Protein AF-A0A923I9K2-F1 (afdb_monomer)

Sequence (289 aa):
MSRRAITAGACVALTLALSVVVPVRATAAPASPATSAVEAKKAERAAALAELDRSRASVQVMIAEYIVLGRDIGRTRAEIAQVESDVAQLDLELEQAKYDLRRRAVQLYRGERMSMLRIVLEARSIRDLMDRASYLQAVALRDARLMTDVRKTRSEREYLYATLNGRAEHLAELQLDADARREAIERDMEAQEARAAALGRDLVELMRSPAPTSGGEPSGAFDPENVITDANFRAADSMTTAGIQEFLEQQPGILDTHRAPDHTGKVRSAAEMIAEAATAFGVSPKVIL

Foldseek 3Di:
DDDDDDDDDDDYDDDDDDDDDDDPPPPPPPPPVLVVVVVVVVVVLVVLVVVLVVLVVVLVVLVVVLVVLVVVLVVLVVVLVVLVVVLVVLVVQLVVLVVVLVVVVVCPVVVDPCNLVCCLVVQPDPVSNVVSVVVVVVVVVVNVVSVVSNVVSVVVSVVSVVVSVVSVVVSVVSVVVSVVSVVVSVVSVVVSVVSVVVSVVVVVVVVVDDRPPPDDPPPDPDDVVPDPDVCQFQPLVPADLVRLLVVVVVDPDPQNVDWDQDPVGDIDGSSVNLSVVSVVVSGHSVVVD

Solvent-accessible surface area (backbone atoms only — not comparable to full-atom values): 16784 Å² total; per-residue (Å²): 140,84,84,89,82,87,91,85,84,86,85,91,84,91,82,90,85,90,78,92,75,82,82,80,76,74,72,74,69,76,75,54,70,66,62,57,52,54,54,51,52,51,51,52,50,53,53,53,51,54,50,50,52,52,51,52,53,49,48,52,51,51,52,51,52,50,53,52,50,53,51,50,52,52,49,52,51,53,54,45,56,50,49,53,51,52,43,56,51,41,51,53,52,36,52,50,39,47,49,54,48,49,52,50,52,50,48,51,66,74,51,42,71,64,55,62,55,43,58,52,71,66,42,88,42,75,67,53,33,48,57,49,50,51,49,52,50,54,51,53,52,50,54,53,45,47,56,48,49,40,52,48,44,49,52,52,42,54,51,49,52,53,52,46,50,54,50,51,52,51,49,52,52,52,48,52,54,49,51,55,49,50,54,50,49,52,52,51,50,53,52,48,52,54,51,52,52,50,53,52,49,54,51,52,49,60,72,66,54,72,77,83,77,77,85,67,83,76,93,58,83,89,52,79,89,75,56,87,41,74,63,62,51,41,32,29,77,77,50,50,49,67,54,44,39,55,50,36,65,73,41,97,67,69,54,59,80,34,69,48,61,47,101,86,66,51,76,38,43,45,31,54,52,45,44,50,49,12,56,75,71,45,26,14,40,82,77,78,107

Radius of gyration: 51.46 Å; Cα contacts (8 Å, |Δi|>4): 146; chains: 1; bounding box: 109×68×132 Å

Nearest PDB structures (foldseek):
  7a0g-assembly1_FFF  TM=7.878E-01  e=1.626E-01  Serratia marcescens
  5xg2-assembly1_A  TM=4.506E-01  e=1.864E-02  Pyrococcus yayanosii CH1
  3g67-assembly1_A  TM=6.140E-01  e=1.082E+00  Thermotoga maritima
  3zx6-assembly1_B  TM=4.255E-01  e=5.351E-01  Archaeoglobus fulgidus DSM 4304
  3ja6-assembly1_H  TM=3.773E-01  e=1.082E+00  Escherichia coli

Structure (mmCIF, N/CA/C/O backbone):
data_AF-A0A923I9K2-F1
#
_entry.id   AF-A0A923I9K2-F1
#
loop_
_atom_site.group_PDB
_atom_site.id
_atom_site.type_symbol
_atom_site.label_atom_id
_atom_site.label_alt_id
_atom_site.label_comp_id
_atom_site.label_asym_id
_atom_site.label_entity_id
_atom_site.label_seq_id
_atom_site.pdbx_PDB_ins_code
_atom_site.Cartn_x
_atom_site.Cartn_y
_atom_site.Cartn_z
_atom_site.occupancy
_atom_site.B_iso_or_equiv
_atom_site.auth_seq_id
_atom_site.auth_comp_id
_atom_site.auth_asym_id
_atom_site.auth_atom_id
_atom_site.pdbx_PDB_model_num
ATOM 1 N N . MET A 1 1 ? 23.749 41.911 39.923 1.00 37.62 1 MET A N 1
ATOM 2 C CA . MET A 1 1 ? 22.985 42.999 40.579 1.00 37.62 1 MET A CA 1
ATOM 3 C C . MET A 1 1 ? 21.690 42.369 41.085 1.00 37.62 1 MET A C 1
ATOM 5 O O . MET A 1 1 ? 20.903 41.927 40.271 1.00 37.62 1 MET A O 1
ATOM 9 N N . SER A 1 2 ? 21.650 41.847 42.313 1.00 32.66 2 SER A N 1
ATOM 10 C CA . SER A 1 2 ? 21.391 42.518 43.603 1.00 32.66 2 SER A CA 1
ATOM 11 C C . SER A 1 2 ? 19.902 42.563 43.999 1.00 32.66 2 SER A C 1
ATOM 13 O O . SER A 1 2 ? 19.163 43.408 43.523 1.00 32.66 2 SER A O 1
ATOM 15 N N . ARG A 1 3 ? 19.580 41.702 44.979 1.00 34.25 3 ARG A N 1
ATOM 16 C CA . ARG A 1 3 ? 18.761 41.925 46.193 1.00 34.25 3 ARG A CA 1
ATOM 17 C C . ARG A 1 3 ? 17.224 42.089 46.116 1.00 34.25 3 ARG A C 1
ATOM 19 O O . ARG A 1 3 ? 16.687 43.050 45.594 1.00 34.25 3 ARG A O 1
ATOM 26 N N . ARG A 1 4 ? 16.598 41.131 46.819 1.00 38.06 4 ARG A N 1
ATOM 27 C CA . ARG A 1 4 ? 15.393 41.130 47.684 1.00 38.06 4 ARG A CA 1
ATOM 28 C C . ARG A 1 4 ? 14.853 42.483 48.193 1.00 38.06 4 ARG A C 1
ATOM 30 O O . ARG A 1 4 ? 15.659 43.333 48.553 1.00 38.06 4 ARG A O 1
ATOM 37 N N . ALA A 1 5 ? 13.530 42.502 48.440 1.00 39.88 5 ALA A N 1
ATOM 38 C CA . ALA A 1 5 ? 12.773 43.028 49.612 1.00 39.88 5 ALA A CA 1
ATOM 39 C C . ALA A 1 5 ? 11.463 43.705 49.131 1.00 39.88 5 ALA A C 1
ATOM 41 O O . ALA A 1 5 ? 11.523 44.550 48.252 1.00 39.88 5 ALA A O 1
ATOM 42 N N . ILE A 1 6 ? 10.253 43.222 49.447 1.00 42.84 6 ILE A N 1
ATOM 43 C CA . ILE A 1 6 ? 9.494 43.242 50.722 1.00 42.84 6 ILE A CA 1
ATOM 44 C C . ILE A 1 6 ? 8.926 44.641 51.091 1.00 42.84 6 ILE A C 1
ATOM 46 O O . ILE A 1 6 ? 9.676 45.586 51.299 1.00 42.84 6 ILE A O 1
ATOM 50 N N . THR A 1 7 ? 7.587 44.656 51.261 1.00 39.16 7 THR A N 1
ATOM 51 C CA . THR A 1 7 ? 6.673 45.519 52.067 1.00 39.16 7 THR A CA 1
ATOM 52 C C . THR A 1 7 ? 6.279 46.947 51.659 1.00 39.16 7 THR A C 1
ATOM 54 O O . THR A 1 7 ? 7.117 47.832 51.581 1.00 39.16 7 THR A O 1
ATOM 57 N N . ALA A 1 8 ? 4.955 47.175 51.621 1.00 35.44 8 ALA A N 1
ATOM 58 C CA . ALA A 1 8 ? 4.195 48.302 52.208 1.00 35.44 8 ALA A CA 1
ATOM 59 C C . ALA A 1 8 ? 2.698 47.891 52.159 1.00 35.44 8 ALA A C 1
ATOM 61 O O . ALA A 1 8 ? 2.276 47.354 51.142 1.00 35.44 8 ALA A O 1
ATOM 62 N N . GLY A 1 9 ? 1.854 47.924 53.197 1.00 32.31 9 GLY A N 1
ATOM 63 C CA . GLY A 1 9 ? 1.576 48.952 54.214 1.00 32.31 9 GLY A CA 1
ATOM 64 C C . GLY A 1 9 ? 0.117 49.407 53.971 1.00 32.31 9 GLY A C 1
ATOM 65 O O . GLY A 1 9 ? -0.149 49.953 52.914 1.00 32.31 9 GLY A O 1
ATOM 66 N N . ALA A 1 10 ? -0.901 48.941 54.707 1.00 33.88 10 ALA A N 1
ATOM 67 C CA . ALA A 1 10 ? -1.357 49.324 56.056 1.00 33.88 10 ALA A CA 1
ATOM 68 C C . ALA A 1 10 ? -2.486 50.396 56.072 1.00 33.88 10 ALA A C 1
ATOM 70 O O . ALA A 1 10 ? -2.383 51.408 55.390 1.00 33.88 10 ALA A O 1
ATOM 71 N N . CYS A 1 11 ? -3.473 50.163 56.963 1.00 30.16 11 CYS A N 1
ATOM 72 C CA . CYS A 1 11 ? -4.380 51.108 57.666 1.00 30.16 11 CYS A CA 1
ATOM 73 C C . CYS A 1 11 ? -5.760 51.472 57.033 1.00 30.16 11 CYS A C 1
ATOM 75 O O . CYS A 1 11 ? -5.793 52.023 55.944 1.00 30.16 11 CYS A O 1
ATOM 77 N N . VAL A 1 12 ? -6.930 51.056 57.593 1.00 36.25 12 VAL A N 1
ATOM 78 C CA . VAL A 1 12 ? -7.685 51.510 58.824 1.00 36.25 12 VAL A CA 1
ATOM 79 C C . VAL A 1 12 ? -8.692 52.640 58.445 1.00 36.25 12 VAL A C 1
ATOM 81 O O . VAL A 1 12 ? -8.296 53.518 57.700 1.00 36.25 12 VAL A O 1
ATOM 84 N N . ALA A 1 13 ? -9.988 52.739 58.817 1.00 33.91 13 ALA A N 1
ATOM 85 C CA . ALA A 1 13 ? -10.813 52.261 59.945 1.00 33.91 13 ALA A CA 1
ATOM 86 C C . ALA A 1 13 ? -12.347 52.480 59.712 1.00 33.91 13 ALA A C 1
ATOM 88 O O . ALA A 1 13 ? -12.709 53.264 58.841 1.00 33.91 13 ALA A O 1
ATOM 89 N N . LEU A 1 14 ? -13.166 51.950 60.654 1.00 30.05 14 LEU A N 1
ATOM 90 C CA . LEU A 1 14 ? -14.463 52.466 61.191 1.00 30.05 14 LEU A CA 1
ATOM 91 C C . LEU A 1 14 ? -15.739 52.396 60.295 1.00 30.05 14 LEU A C 1
ATOM 93 O O . LEU A 1 14 ? -15.693 52.790 59.146 1.00 30.05 14 LEU A O 1
ATOM 97 N N . THR A 1 15 ? -16.958 52.003 60.718 1.00 35.69 15 THR A N 1
ATOM 98 C CA . THR A 1 15 ? -17.562 51.756 62.050 1.00 35.69 15 THR A CA 1
ATOM 99 C C . THR A 1 15 ? -18.969 51.117 61.938 1.00 35.69 15 THR A C 1
ATOM 101 O O . THR A 1 15 ? -19.698 51.426 61.006 1.00 35.69 15 THR A O 1
ATOM 104 N N . LEU A 1 16 ? -19.357 50.382 62.995 1.00 30.48 16 LEU A N 1
ATOM 105 C CA . LEU A 1 16 ? -20.694 50.250 63.625 1.00 30.48 16 LEU A CA 1
ATOM 106 C C . LEU A 1 16 ? -21.899 49.637 62.863 1.00 30.48 16 LEU A C 1
ATOM 108 O O . LEU A 1 16 ? -22.552 50.303 62.072 1.00 30.48 16 LEU A O 1
ATOM 112 N N . ALA A 1 17 ? -22.339 48.450 63.304 1.00 34.53 17 ALA A N 1
ATOM 113 C CA . ALA A 1 17 ? -23.712 48.232 63.788 1.00 34.53 17 ALA A CA 1
ATOM 114 C C . ALA A 1 17 ? -23.794 46.924 64.596 1.00 34.53 17 ALA A C 1
ATOM 116 O O . ALA A 1 17 ? -23.537 45.828 64.106 1.00 34.53 17 ALA A O 1
ATOM 117 N N . LEU A 1 18 ? -24.131 47.091 65.870 1.00 33.47 18 LEU A N 1
ATOM 118 C CA . LEU A 1 18 ? -24.337 46.080 66.894 1.00 33.47 18 LEU A CA 1
ATOM 119 C C . LEU A 1 18 ? -25.751 45.494 66.737 1.00 33.47 18 LEU A C 1
ATOM 121 O O . LEU A 1 18 ? -26.724 46.235 66.829 1.00 33.47 18 LEU A O 1
ATOM 125 N N . SER A 1 19 ? -25.890 44.180 66.566 1.00 35.91 19 SER A N 1
ATOM 126 C CA . SER A 1 19 ? -27.110 43.486 66.990 1.00 35.91 19 SER A CA 1
ATOM 127 C C . SER A 1 19 ? -26.759 42.113 67.549 1.00 35.91 19 SER A C 1
ATOM 129 O O . SER A 1 19 ? -26.024 41.320 66.966 1.00 35.91 19 SER A O 1
ATOM 131 N N . VAL A 1 20 ? -27.225 41.921 68.774 1.00 41.94 20 VAL A N 1
ATOM 132 C CA . VAL A 1 20 ? -27.058 40.750 69.620 1.00 41.94 20 VAL A CA 1
ATOM 133 C C . VAL A 1 20 ? -27.895 39.610 69.050 1.00 41.94 20 VAL A C 1
ATOM 135 O O . VAL A 1 20 ? -29.110 39.740 68.951 1.00 41.94 20 VAL A O 1
ATOM 138 N N . VAL A 1 21 ? -27.263 38.474 68.753 1.00 38.09 21 VAL A N 1
ATOM 139 C CA . VAL A 1 21 ? -27.939 37.172 68.702 1.00 38.09 21 VAL A CA 1
ATOM 140 C C . VAL A 1 21 ? -27.107 36.192 69.525 1.00 38.09 21 VAL A C 1
ATOM 142 O O . VAL A 1 21 ? -25.975 35.851 69.191 1.00 38.09 21 VAL A O 1
ATOM 145 N N . VAL A 1 22 ? -27.675 35.812 70.666 1.00 39.03 22 VAL A N 1
ATOM 146 C CA . VAL A 1 22 ? -27.212 34.759 71.579 1.00 39.03 22 VAL A CA 1
ATOM 147 C C . VAL A 1 22 ? -27.246 33.407 70.838 1.00 39.03 22 VAL A C 1
ATOM 149 O O . VAL A 1 22 ? -28.105 33.209 69.977 1.00 39.03 22 VAL A O 1
ATOM 152 N N . PRO A 1 23 ? -26.305 32.480 71.102 1.00 41.81 23 PRO A N 1
ATOM 153 C CA . PRO A 1 23 ? -25.982 31.408 70.176 1.00 41.81 23 PRO A CA 1
ATOM 154 C C . PRO A 1 23 ? -26.986 30.265 70.302 1.00 41.81 23 PRO A C 1
ATOM 156 O O . PRO A 1 23 ? -27.018 29.567 71.315 1.00 41.81 23 PRO A O 1
ATOM 159 N N . VAL A 1 24 ? -27.743 29.986 69.242 1.00 34.69 24 VAL A N 1
ATOM 160 C CA . VAL A 1 24 ? -28.286 28.639 69.067 1.00 34.69 24 VAL A CA 1
ATOM 161 C C . VAL A 1 24 ? -27.116 27.785 68.605 1.00 34.69 24 VAL A C 1
ATOM 163 O O . VAL A 1 24 ? -26.772 27.735 67.425 1.00 34.69 24 VAL A O 1
ATOM 166 N N . ARG A 1 25 ? -26.457 27.125 69.561 1.00 34.00 25 ARG A N 1
ATOM 167 C CA . ARG A 1 25 ? -25.726 25.904 69.241 1.00 34.00 25 ARG A CA 1
ATOM 168 C C . ARG A 1 25 ? -26.771 24.921 68.739 1.00 34.00 25 ARG A C 1
ATOM 170 O O . ARG A 1 25 ? -27.407 24.235 69.530 1.00 34.00 25 ARG A O 1
ATOM 177 N N . ALA A 1 26 ? -26.947 24.879 67.422 1.00 31.36 26 ALA A N 1
ATOM 178 C CA . ALA A 1 26 ? -27.417 23.680 66.768 1.00 31.36 26 ALA A CA 1
ATOM 179 C C . ALA A 1 26 ? -26.392 22.609 67.137 1.00 31.36 26 ALA A C 1
ATOM 181 O O . ALA A 1 26 ? -25.304 22.526 66.566 1.00 31.36 26 ALA A O 1
ATOM 182 N N . THR A 1 27 ? -26.698 21.852 68.186 1.00 34.25 27 THR A N 1
ATOM 183 C CA . THR A 1 27 ? -26.179 20.508 68.339 1.00 34.25 27 THR A CA 1
ATOM 184 C C . THR A 1 27 ? -26.498 19.828 67.020 1.00 34.25 27 THR A C 1
ATOM 186 O O . THR A 1 27 ? -27.657 19.510 66.754 1.00 34.25 27 THR A O 1
ATOM 189 N N . ALA A 1 28 ? -25.491 19.718 66.152 1.00 34.47 28 ALA A N 1
ATOM 190 C CA . ALA A 1 28 ? -25.545 18.828 65.018 1.00 34.47 28 ALA A CA 1
ATOM 191 C C . ALA A 1 28 ? -25.887 17.462 65.608 1.00 34.47 28 ALA A C 1
ATOM 193 O O . ALA A 1 28 ? -25.048 16.823 66.246 1.00 34.47 28 ALA A O 1
ATOM 194 N N . ALA A 1 29 ? -27.156 17.073 65.483 1.00 35.91 29 ALA A N 1
ATOM 195 C CA . ALA A 1 29 ? -27.535 15.686 65.621 1.00 35.91 29 ALA A CA 1
ATOM 196 C C . ALA A 1 29 ? -26.584 14.924 64.693 1.00 35.91 29 ALA A C 1
ATOM 198 O O . ALA A 1 29 ? -26.412 15.357 63.545 1.00 35.91 29 ALA A O 1
ATOM 199 N N . PRO A 1 30 ? -25.899 13.872 65.166 1.00 40.06 30 PRO A N 1
ATOM 200 C CA . PRO A 1 30 ? -25.061 13.098 64.278 1.00 40.06 30 PRO A CA 1
ATOM 201 C C . PRO A 1 30 ? -25.973 12.623 63.151 1.00 40.06 30 PRO A C 1
ATOM 203 O O . PRO A 1 30 ? -26.962 11.929 63.395 1.00 40.06 30 PRO A O 1
ATOM 206 N N . ALA A 1 31 ? -25.680 13.057 61.923 1.00 41.62 31 ALA A N 1
ATOM 207 C CA . ALA A 1 31 ? -26.203 12.386 60.752 1.00 41.62 31 ALA A CA 1
ATOM 208 C C . ALA A 1 31 ? -25.919 10.903 60.987 1.00 41.62 31 ALA A C 1
ATOM 210 O O . ALA A 1 31 ? -24.768 10.526 61.226 1.00 41.62 31 ALA A O 1
ATOM 211 N N . SER A 1 32 ? -26.980 10.101 61.064 1.00 44.72 32 SER A N 1
ATOM 212 C CA . SER A 1 32 ? -26.845 8.672 61.308 1.00 44.72 32 SER A CA 1
ATOM 213 C C . SER A 1 32 ? -25.792 8.114 60.342 1.00 44.72 32 SER A C 1
ATOM 215 O O . SER A 1 32 ? -25.824 8.458 59.160 1.00 44.72 32 SER A O 1
ATOM 217 N N . PRO A 1 33 ? -24.854 7.265 60.794 1.00 51.84 33 PRO A N 1
ATOM 218 C CA . PRO A 1 33 ? -23.772 6.753 59.945 1.00 51.84 33 PRO A CA 1
ATOM 219 C C . PRO A 1 33 ? -24.288 6.022 58.690 1.00 51.84 33 PRO A C 1
ATOM 221 O O . PRO A 1 33 ? -23.569 5.880 57.706 1.00 51.84 33 PRO A O 1
ATOM 224 N N . ALA A 1 34 ? -25.558 5.606 58.695 1.00 54.06 34 ALA A N 1
ATOM 225 C CA . ALA A 1 34 ? -26.240 5.009 57.557 1.00 54.06 34 ALA A CA 1
ATOM 226 C C . ALA A 1 34 ? -26.488 5.987 56.385 1.00 54.06 34 ALA A C 1
ATOM 228 O O . ALA A 1 34 ? -26.343 5.586 55.233 1.00 54.06 34 ALA A O 1
ATOM 229 N N . THR A 1 35 ? -26.817 7.265 56.624 1.00 55.09 35 THR A N 1
ATOM 230 C CA . THR A 1 35 ? -27.068 8.232 55.533 1.00 55.09 35 THR A CA 1
ATOM 231 C C . THR A 1 35 ? -25.778 8.707 54.869 1.00 55.09 35 THR A C 1
ATOM 233 O O . THR A 1 35 ? -25.751 8.890 53.655 1.00 55.09 35 THR A O 1
ATOM 236 N N . SER A 1 36 ? -24.683 8.845 55.623 1.00 67.75 36 SER A N 1
ATOM 237 C CA . SER A 1 36 ? -23.373 9.186 55.051 1.00 67.75 36 SER A CA 1
ATOM 238 C C . SER A 1 36 ? -22.757 8.029 54.255 1.00 67.75 36 SER A C 1
ATOM 240 O O . SER A 1 36 ? -22.141 8.273 53.219 1.00 67.75 36 SER A O 1
ATOM 242 N N . ALA A 1 37 ? -22.967 6.777 54.676 1.00 68.75 37 ALA A N 1
ATOM 243 C CA . ALA A 1 37 ? -22.489 5.595 53.955 1.00 68.75 37 ALA A CA 1
ATOM 244 C C . ALA A 1 37 ? -23.191 5.398 52.598 1.00 68.75 37 ALA A C 1
ATOM 246 O O . ALA A 1 37 ? -22.536 5.084 51.603 1.00 68.75 37 ALA A O 1
ATOM 247 N N . VAL A 1 38 ? -24.507 5.630 52.531 1.00 67.94 38 VAL A N 1
ATOM 248 C CA . VAL A 1 38 ? -25.277 5.534 51.278 1.00 67.94 38 VAL A CA 1
ATOM 249 C C . VAL A 1 38 ? -24.870 6.626 50.284 1.00 67.94 38 VAL A C 1
ATOM 251 O O . VAL A 1 38 ? -24.678 6.336 49.103 1.00 67.94 38 VAL A O 1
ATOM 254 N N . GLU A 1 39 ? -24.685 7.868 50.736 1.00 76.12 39 GLU A N 1
ATOM 255 C CA . GLU A 1 39 ? -24.220 8.957 49.865 1.00 76.12 39 GLU A CA 1
ATOM 256 C C . GLU A 1 39 ? -22.765 8.757 49.405 1.00 76.12 39 GLU A C 1
ATOM 258 O O . GLU A 1 39 ? -22.456 8.985 48.234 1.00 76.12 39 GLU A O 1
ATOM 263 N N . ALA A 1 40 ? -21.885 8.228 50.264 1.00 79.50 40 ALA A N 1
ATOM 264 C CA . ALA A 1 40 ? -20.524 7.850 49.873 1.00 79.50 40 ALA A CA 1
ATOM 265 C C . ALA A 1 40 ? -20.518 6.764 48.781 1.00 79.50 40 ALA A C 1
ATOM 267 O O . ALA A 1 40 ? -19.786 6.881 47.798 1.00 79.50 40 ALA A O 1
ATOM 268 N N . LYS A 1 41 ? -21.389 5.752 48.896 1.00 76.50 41 LYS A N 1
ATOM 269 C CA . LYS A 1 41 ? -21.537 4.692 47.886 1.00 76.50 41 LYS A CA 1
ATOM 270 C C . LYS A 1 41 ? -22.131 5.195 46.567 1.00 76.50 41 LYS A C 1
ATOM 272 O O . LYS A 1 41 ? -21.693 4.777 45.497 1.00 76.50 41 LYS A O 1
ATOM 277 N N . LYS A 1 42 ? -23.074 6.144 46.603 1.00 79.06 42 LYS A N 1
ATOM 278 C CA . LYS A 1 42 ? -23.564 6.822 45.386 1.00 79.06 42 LYS A CA 1
ATOM 279 C C . LYS A 1 42 ? -22.462 7.627 44.692 1.00 79.06 42 LYS A C 1
ATOM 281 O O . LYS A 1 42 ? -22.377 7.590 43.465 1.00 79.06 42 LYS A O 1
ATOM 286 N N . ALA A 1 43 ? -21.621 8.325 45.454 1.00 83.19 43 ALA A N 1
ATOM 287 C CA . ALA A 1 43 ? -20.495 9.082 44.909 1.00 83.19 43 ALA A CA 1
ATOM 288 C C . ALA A 1 43 ? -19.428 8.162 44.288 1.00 83.19 43 ALA A C 1
ATOM 290 O O . ALA A 1 43 ? -18.963 8.429 43.180 1.00 83.19 43 ALA A O 1
ATOM 291 N N . GLU A 1 44 ? -19.101 7.047 44.948 1.00 82.38 44 GLU A N 1
ATOM 292 C CA . GLU A 1 44 ? -18.200 6.009 44.424 1.00 82.38 44 GLU A CA 1
ATOM 293 C C . GLU A 1 44 ? -18.724 5.434 43.096 1.00 82.38 44 GLU A C 1
ATOM 295 O O . GLU A 1 44 ? -17.989 5.348 42.111 1.00 82.38 44 GLU A O 1
ATOM 300 N N . ARG A 1 45 ? -20.030 5.154 43.017 1.00 81.38 45 ARG A N 1
ATOM 301 C CA . ARG A 1 45 ? -20.690 4.711 41.782 1.00 81.38 45 ARG A CA 1
ATOM 302 C C . ARG A 1 45 ? -20.612 5.752 40.666 1.00 81.38 45 ARG A C 1
ATOM 304 O O . ARG A 1 45 ? -20.320 5.399 39.526 1.00 81.38 45 ARG A O 1
ATOM 311 N N . ALA A 1 46 ? -20.901 7.017 40.966 1.00 85.12 46 ALA A N 1
ATOM 312 C CA . ALA A 1 46 ? -20.830 8.087 39.974 1.00 85.12 46 ALA A CA 1
ATOM 313 C C . ALA A 1 46 ? -19.403 8.243 39.423 1.00 85.12 46 ALA A C 1
ATOM 315 O O . ALA A 1 46 ? -19.223 8.390 38.214 1.00 85.12 46 ALA A O 1
ATOM 316 N N . ALA A 1 47 ? -18.390 8.129 40.288 1.00 87.62 47 ALA A N 1
ATOM 317 C CA . ALA A 1 47 ? -16.988 8.136 39.882 1.00 87.62 47 ALA A CA 1
ATOM 318 C C . ALA A 1 47 ? -16.634 6.931 38.993 1.00 87.62 47 ALA A C 1
ATOM 320 O O . ALA A 1 47 ? -15.965 7.100 37.974 1.00 87.62 47 ALA A O 1
ATOM 321 N N . ALA A 1 48 ? -17.122 5.734 39.327 1.00 85.31 48 ALA A N 1
ATOM 322 C CA . ALA A 1 48 ? -16.879 4.528 38.540 1.00 85.31 48 ALA A CA 1
ATOM 323 C C . ALA A 1 48 ? -17.564 4.556 37.160 1.00 85.31 48 ALA A C 1
ATOM 325 O O . ALA A 1 48 ? -16.972 4.120 36.174 1.00 85.31 48 ALA A O 1
ATOM 326 N N . LEU A 1 49 ? -18.780 5.109 37.063 1.00 86.44 49 LEU A N 1
ATOM 327 C CA . LEU A 1 49 ? -19.457 5.330 35.779 1.00 86.44 49 LEU A CA 1
ATOM 328 C C . LEU A 1 49 ? -18.708 6.349 34.916 1.00 86.44 49 LEU A C 1
ATOM 330 O O . LEU A 1 49 ? -18.486 6.095 33.736 1.00 86.44 49 LEU A O 1
ATOM 334 N N . ALA A 1 50 ? -18.249 7.454 35.510 1.00 90.00 50 ALA A N 1
ATOM 335 C CA . ALA A 1 50 ? -17.452 8.446 34.792 1.00 90.00 50 ALA A CA 1
ATOM 336 C C . ALA A 1 50 ? -16.141 7.851 34.250 1.00 90.00 50 ALA A C 1
ATOM 338 O O . ALA A 1 50 ? -15.726 8.175 33.139 1.00 90.00 50 ALA A O 1
ATOM 339 N N . GLU A 1 51 ? -15.496 6.963 35.008 1.00 88.56 51 GLU A N 1
ATOM 340 C CA . GLU A 1 51 ? -14.296 6.259 34.551 1.00 88.56 51 GLU A CA 1
ATOM 341 C C . GLU A 1 51 ? -14.595 5.269 33.416 1.00 88.56 51 GLU A C 1
ATOM 343 O O . GLU A 1 51 ? -13.836 5.186 32.448 1.00 88.56 51 GLU A O 1
ATOM 348 N N . LEU A 1 52 ? -15.727 4.560 33.484 1.00 88.75 52 LEU A N 1
ATOM 349 C CA . LEU A 1 52 ? -16.179 3.685 32.401 1.00 88.75 52 LEU A CA 1
ATOM 350 C C . LEU A 1 52 ? -16.433 4.478 31.112 1.00 88.75 52 LEU A C 1
ATOM 352 O O . LEU A 1 52 ? -16.021 4.044 30.038 1.00 88.75 52 LEU A O 1
ATOM 356 N N . ASP A 1 53 ? -17.052 5.654 31.210 1.00 89.81 53 ASP A N 1
ATOM 357 C CA . ASP A 1 53 ? -17.317 6.513 30.053 1.00 89.81 53 ASP A CA 1
ATOM 358 C C . ASP A 1 53 ? -16.027 7.078 29.439 1.00 89.81 53 ASP A C 1
ATOM 360 O O . ASP A 1 53 ? -15.887 7.090 28.213 1.00 8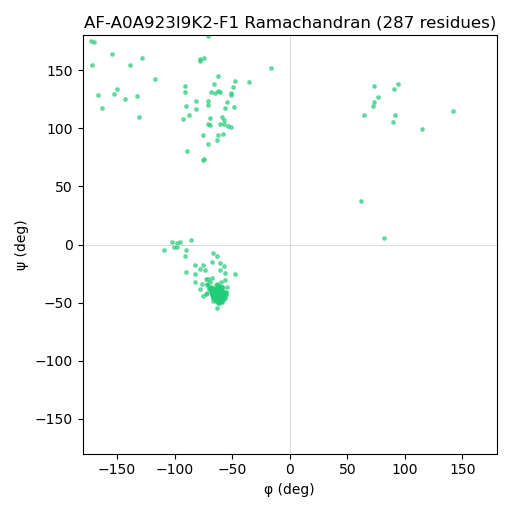9.81 53 ASP A O 1
ATOM 364 N N . ARG A 1 54 ? -15.033 7.459 30.258 1.00 90.44 54 ARG A N 1
ATOM 365 C CA . ARG A 1 54 ? -13.693 7.831 29.757 1.00 90.44 54 ARG A CA 1
ATOM 366 C C . ARG A 1 54 ? -13.017 6.676 29.030 1.00 90.44 54 ARG A C 1
ATOM 368 O O . ARG A 1 54 ? -12.450 6.875 27.958 1.00 90.44 54 ARG A O 1
ATOM 375 N N . SER A 1 55 ? -13.090 5.470 29.589 1.00 89.56 55 SER A N 1
ATOM 376 C CA . SER A 1 55 ? -12.505 4.282 28.966 1.00 89.56 55 SER A CA 1
ATOM 377 C C . SER A 1 55 ? -13.193 3.953 27.636 1.00 89.56 55 SER A C 1
ATOM 379 O O . SER A 1 55 ? -12.514 3.694 26.643 1.00 89.56 55 SER A O 1
ATOM 381 N N . ARG A 1 56 ? -14.527 4.056 27.563 1.00 90.81 56 ARG A N 1
ATOM 382 C CA . ARG A 1 56 ? -15.287 3.893 26.310 1.00 90.81 56 ARG A CA 1
ATOM 383 C C . ARG A 1 56 ? -14.867 4.904 25.250 1.00 90.81 56 ARG A C 1
ATOM 385 O O . ARG A 1 56 ? -14.665 4.522 24.101 1.00 90.81 56 ARG A O 1
ATOM 392 N N . ALA A 1 57 ? -14.700 6.170 25.633 1.00 93.44 57 ALA A N 1
ATOM 393 C CA . ALA A 1 57 ? -14.194 7.197 24.727 1.00 93.44 57 ALA A CA 1
ATOM 394 C C . ALA A 1 57 ? -12.781 6.858 24.221 1.00 93.44 57 ALA A C 1
ATOM 396 O O . ALA A 1 57 ? -12.515 6.981 23.028 1.00 93.44 57 ALA A O 1
ATOM 397 N N . SER A 1 58 ? -11.901 6.355 25.093 1.00 93.00 58 SER A N 1
ATOM 398 C CA . SER A 1 58 ? -10.560 5.896 24.706 1.00 93.00 58 SER A CA 1
ATOM 399 C C . SER A 1 58 ? -10.610 4.759 23.679 1.00 93.00 58 SER A C 1
ATOM 401 O O . SER A 1 58 ? -9.930 4.824 22.658 1.00 93.00 58 SER A O 1
ATOM 403 N N . VAL A 1 59 ? -11.465 3.751 23.887 1.00 93.94 59 VAL A N 1
ATOM 404 C CA . VAL A 1 59 ? -11.645 2.649 22.923 1.00 93.94 59 VAL A CA 1
ATOM 405 C C . VAL A 1 59 ? -12.159 3.159 21.576 1.00 93.94 59 VAL A C 1
ATOM 407 O O . VAL A 1 59 ? -11.668 2.729 20.536 1.00 93.94 59 VAL A O 1
ATOM 410 N N . GLN A 1 60 ? -13.088 4.118 21.564 1.00 93.62 60 GLN A N 1
ATOM 411 C CA . GLN A 1 60 ? -13.557 4.727 20.314 1.00 93.62 60 GLN A CA 1
ATOM 412 C C . GLN A 1 60 ? -12.433 5.438 19.551 1.00 93.62 60 GLN A C 1
ATOM 414 O O . GLN A 1 60 ? -12.362 5.318 18.328 1.00 93.62 60 GLN A O 1
ATOM 419 N N . VAL A 1 61 ? -11.539 6.139 20.257 1.00 95.50 61 VAL A N 1
ATOM 420 C CA . VAL A 1 61 ? -10.351 6.754 19.646 1.00 95.50 61 VAL A CA 1
ATOM 421 C C . VAL A 1 61 ? -9.440 5.681 19.048 1.00 95.50 61 VAL A C 1
ATOM 423 O O . VAL A 1 61 ? -9.068 5.793 17.882 1.00 95.50 61 VAL A O 1
ATOM 426 N N . MET A 1 62 ? -9.156 4.601 19.781 1.00 93.75 62 MET A N 1
ATOM 427 C CA . MET A 1 62 ? -8.330 3.500 19.268 1.00 93.75 62 MET A CA 1
ATOM 428 C C . MET A 1 62 ? -8.944 2.827 18.033 1.00 93.75 62 MET A C 1
ATOM 430 O O . MET A 1 62 ? -8.228 2.532 17.078 1.00 93.75 62 MET A O 1
ATOM 434 N N . ILE A 1 63 ? -10.266 2.628 18.004 1.00 94.94 63 ILE A N 1
ATOM 435 C CA . ILE A 1 63 ? -10.976 2.095 16.830 1.00 94.94 63 ILE A CA 1
ATOM 436 C C . ILE A 1 63 ? -10.845 3.051 15.639 1.00 94.94 63 ILE A C 1
ATOM 438 O O . ILE A 1 63 ? -10.610 2.608 14.515 1.00 94.94 63 ILE A O 1
ATOM 442 N N . ALA A 1 64 ? -10.969 4.362 15.861 1.00 95.50 64 ALA A N 1
ATOM 443 C CA . ALA A 1 64 ? -10.792 5.348 14.800 1.00 95.50 64 ALA A CA 1
ATOM 444 C C . ALA A 1 64 ? -9.366 5.311 14.224 1.00 95.50 64 ALA A C 1
ATOM 446 O O . ALA A 1 64 ? -9.198 5.310 13.003 1.00 95.50 64 ALA A O 1
ATOM 447 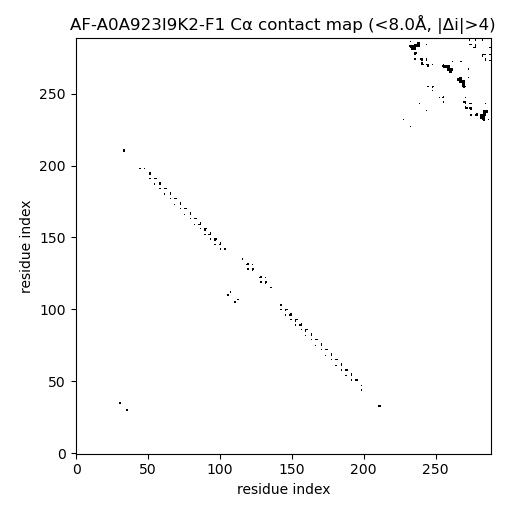N N . GLU A 1 65 ? -8.348 5.217 15.083 1.00 94.38 65 GLU A N 1
ATOM 448 C CA . GLU A 1 65 ? -6.952 5.043 14.667 1.00 94.38 65 GLU A CA 1
ATOM 449 C C . GLU A 1 65 ? -6.738 3.725 13.908 1.00 94.38 65 GLU A C 1
ATOM 451 O O . GLU A 1 65 ? -6.092 3.720 12.863 1.00 94.38 65 GLU A O 1
ATOM 456 N N . TYR A 1 66 ? -7.343 2.623 14.360 1.00 94.56 66 TYR A N 1
ATOM 457 C CA . TYR A 1 66 ? -7.296 1.330 13.671 1.00 94.56 66 TYR A CA 1
ATOM 458 C C . TYR A 1 66 ? -7.914 1.393 12.263 1.00 94.56 66 TYR A C 1
ATOM 460 O O . TYR A 1 66 ? -7.365 0.841 11.311 1.00 94.56 66 TYR A O 1
ATOM 468 N N . ILE A 1 67 ? -9.021 2.123 12.089 1.00 95.56 67 ILE A N 1
ATOM 469 C CA . ILE A 1 67 ? -9.629 2.351 10.767 1.00 95.56 67 ILE A CA 1
ATOM 470 C C . ILE A 1 67 ? -8.692 3.161 9.862 1.00 95.56 67 ILE A C 1
ATOM 472 O O . ILE A 1 67 ? -8.574 2.860 8.671 1.00 95.56 67 ILE A O 1
ATOM 476 N N . VAL A 1 68 ? -8.027 4.193 10.397 1.00 96.25 68 VAL A N 1
ATOM 477 C CA . VAL A 1 68 ? -7.022 4.970 9.649 1.00 96.25 68 VAL A CA 1
ATOM 478 C C . VAL A 1 68 ? -5.886 4.056 9.197 1.00 96.25 68 VAL A C 1
ATOM 480 O O . VAL A 1 68 ? -5.586 4.025 8.005 1.00 96.25 68 VAL A O 1
ATOM 483 N N . LEU A 1 69 ? -5.348 3.247 10.107 1.00 96.12 69 LEU A N 1
ATOM 484 C CA . LEU A 1 69 ? -4.293 2.281 9.816 1.00 96.12 69 LEU A CA 1
ATOM 485 C C . LEU A 1 69 ? -4.713 1.265 8.744 1.00 96.12 69 LEU A C 1
ATOM 487 O O . LEU A 1 69 ? -3.955 0.983 7.819 1.00 96.12 69 LEU A O 1
ATOM 491 N N . GLY A 1 70 ? -5.954 0.772 8.793 1.00 94.94 70 GLY A N 1
ATOM 492 C CA . GLY A 1 70 ? -6.508 -0.098 7.753 1.00 94.94 70 GLY A CA 1
ATOM 493 C C . GLY A 1 70 ? -6.534 0.559 6.366 1.00 94.94 70 GLY A C 1
ATOM 494 O O . GLY A 1 70 ? -6.235 -0.095 5.363 1.00 94.94 70 GLY A O 1
ATOM 495 N N . ARG A 1 71 ? -6.830 1.866 6.287 1.00 97.44 71 ARG A N 1
ATOM 496 C CA . ARG A 1 71 ? -6.738 2.625 5.024 1.00 97.44 71 ARG A CA 1
ATOM 497 C C . ARG A 1 71 ? -5.298 2.776 4.552 1.00 97.44 71 ARG A C 1
ATOM 499 O O . ARG A 1 71 ? -5.056 2.646 3.354 1.00 97.44 71 ARG A O 1
ATOM 506 N N . ASP A 1 72 ? -4.362 3.009 5.465 1.00 95.38 72 ASP A N 1
ATOM 507 C CA . ASP A 1 72 ? -2.940 3.112 5.135 1.00 95.38 72 ASP A CA 1
ATOM 508 C C . ASP A 1 72 ? -2.390 1.793 4.592 1.00 95.38 72 ASP A C 1
ATOM 510 O O . ASP A 1 72 ? -1.754 1.789 3.541 1.00 95.38 72 ASP A O 1
ATOM 514 N N . ILE A 1 73 ? -2.744 0.661 5.206 1.00 96.94 73 ILE A N 1
ATOM 515 C CA . ILE A 1 73 ? -2.439 -0.681 4.686 1.00 96.94 73 ILE A CA 1
ATOM 516 C C . ILE A 1 73 ? -3.011 -0.864 3.275 1.00 96.94 73 ILE A C 1
ATOM 518 O O . ILE A 1 73 ? -2.315 -1.344 2.378 1.00 96.94 73 ILE A O 1
ATOM 522 N N . GLY A 1 74 ? -4.274 -0.480 3.059 1.00 96.75 74 GLY A N 1
ATOM 523 C CA . GLY A 1 74 ? -4.922 -0.563 1.749 1.00 96.75 74 GLY A CA 1
ATOM 524 C C . GLY A 1 74 ? -4.205 0.268 0.681 1.00 96.75 74 GLY A C 1
ATOM 525 O O . GLY A 1 74 ? -3.949 -0.226 -0.418 1.00 96.75 74 GLY A O 1
ATOM 526 N N . ARG A 1 75 ? -3.821 1.502 1.021 1.00 97.31 75 ARG A N 1
ATOM 527 C CA . ARG A 1 75 ? -3.046 2.392 0.149 1.00 97.31 75 ARG A CA 1
ATOM 528 C C . ARG A 1 75 ? -1.672 1.807 -0.176 1.00 97.31 75 ARG A C 1
ATOM 530 O O . ARG A 1 75 ? -1.337 1.710 -1.352 1.00 97.31 75 ARG A O 1
ATOM 537 N N . THR A 1 76 ? -0.919 1.351 0.826 1.00 95.56 76 THR A N 1
ATOM 538 C CA . THR A 1 76 ? 0.409 0.746 0.629 1.00 95.56 76 THR A CA 1
ATOM 539 C C . THR A 1 76 ? 0.337 -0.496 -0.262 1.00 95.56 76 THR A C 1
ATOM 541 O O . THR A 1 76 ? 1.181 -0.674 -1.135 1.00 95.56 76 THR A O 1
ATOM 544 N N . ARG A 1 77 ? -0.701 -1.332 -0.123 1.00 97.25 77 ARG A N 1
ATOM 545 C CA . ARG A 1 77 ? -0.925 -2.484 -1.018 1.00 97.25 77 ARG A CA 1
ATOM 546 C C . ARG A 1 77 ? -1.185 -2.068 -2.466 1.00 97.25 77 ARG A C 1
ATOM 548 O O . ARG A 1 77 ? -0.629 -2.678 -3.373 1.00 97.25 77 ARG A O 1
ATOM 555 N N . ALA A 1 78 ? -2.002 -1.038 -2.690 1.00 97.56 78 ALA A N 1
ATOM 556 C CA . ALA A 1 78 ? -2.252 -0.522 -4.037 1.00 97.56 78 ALA A CA 1
ATOM 557 C C . ALA A 1 78 ? -0.976 0.064 -4.666 1.00 97.56 78 ALA A C 1
ATOM 559 O O . ALA A 1 78 ? -0.677 -0.173 -5.833 1.00 97.56 78 ALA A O 1
ATOM 560 N N . GLU A 1 79 ? -0.193 0.783 -3.866 1.00 94.94 79 GLU A N 1
ATOM 561 C CA . GLU A 1 79 ? 1.107 1.325 -4.251 1.00 94.94 79 GLU A CA 1
ATOM 562 C C . GLU A 1 79 ? 2.137 0.237 -4.594 1.00 94.94 79 GLU A C 1
ATOM 564 O O . GLU A 1 79 ? 2.909 0.410 -5.537 1.00 94.94 79 GLU A O 1
ATOM 569 N N . ILE A 1 80 ? 2.152 -0.879 -3.857 1.00 97.19 80 ILE A N 1
ATOM 570 C CA . ILE A 1 80 ? 2.970 -2.061 -4.167 1.00 97.19 80 ILE A CA 1
ATOM 571 C C . ILE A 1 80 ? 2.552 -2.658 -5.511 1.00 97.19 80 ILE A C 1
ATOM 573 O O . ILE A 1 80 ? 3.405 -2.819 -6.378 1.00 97.19 80 ILE A O 1
ATOM 577 N N . ALA A 1 81 ? 1.255 -2.898 -5.721 1.00 96.94 81 ALA A N 1
ATOM 578 C CA . ALA A 1 81 ? 0.752 -3.471 -6.970 1.00 96.94 81 ALA A CA 1
ATOM 579 C C . ALA A 1 81 ? 1.101 -2.606 -8.196 1.00 96.94 81 ALA A C 1
ATOM 581 O O . ALA A 1 81 ? 1.439 -3.130 -9.257 1.00 96.94 81 ALA A O 1
ATOM 582 N N . GLN A 1 82 ? 1.070 -1.276 -8.048 1.00 96.69 82 GLN A N 1
ATOM 583 C CA . GLN A 1 82 ? 1.510 -0.368 -9.108 1.00 96.69 82 GLN A CA 1
ATOM 584 C C . GLN A 1 82 ? 3.007 -0.526 -9.402 1.00 96.69 82 GLN A C 1
ATOM 586 O O . GLN A 1 82 ? 3.385 -0.673 -10.560 1.00 96.69 82 GLN A O 1
ATOM 591 N N . VAL A 1 83 ? 3.857 -0.545 -8.370 1.00 96.12 83 VAL A N 1
ATOM 592 C CA . VAL A 1 83 ? 5.309 -0.710 -8.555 1.00 96.12 83 VAL A CA 1
ATOM 593 C C . VAL A 1 83 ? 5.642 -2.074 -9.157 1.00 96.12 83 VAL A C 1
ATOM 595 O O . VAL A 1 83 ? 6.518 -2.154 -10.010 1.00 96.12 83 VAL A O 1
ATOM 598 N N . GLU A 1 84 ? 4.940 -3.141 -8.775 1.00 95.31 84 GLU A N 1
ATOM 599 C CA . GLU A 1 84 ? 5.099 -4.466 -9.389 1.00 95.31 84 GLU A CA 1
ATOM 600 C C . GLU A 1 84 ? 4.766 -4.443 -10.887 1.00 95.31 84 GLU A C 1
ATOM 602 O O . GLU A 1 84 ? 5.504 -5.015 -11.693 1.00 95.31 84 GLU A O 1
ATOM 607 N N . SER A 1 85 ? 3.699 -3.738 -11.275 1.00 97.44 85 SER A N 1
ATOM 608 C CA . SER A 1 85 ? 3.354 -3.530 -12.684 1.00 97.44 85 SER A CA 1
ATOM 609 C C . SER A 1 85 ? 4.442 -2.748 -13.427 1.00 97.44 85 SER A C 1
ATOM 611 O O . SER A 1 85 ? 4.837 -3.137 -14.528 1.00 97.44 85 SER A O 1
ATOM 613 N N . ASP A 1 86 ? 4.957 -1.673 -12.827 1.00 95.19 86 ASP A N 1
ATOM 614 C CA . ASP A 1 86 ? 6.010 -0.845 -13.423 1.00 95.19 86 ASP A CA 1
ATOM 615 C C . ASP A 1 86 ? 7.318 -1.642 -13.593 1.00 95.19 86 ASP A C 1
ATOM 617 O O . ASP A 1 86 ? 7.976 -1.562 -14.633 1.00 95.19 86 ASP A O 1
ATOM 621 N N . VAL A 1 87 ? 7.671 -2.476 -12.606 1.00 95.62 87 VAL A N 1
ATOM 622 C CA . VAL A 1 87 ? 8.811 -3.404 -12.677 1.00 95.62 87 VAL A CA 1
ATOM 623 C C . VAL A 1 87 ? 8.625 -4.411 -13.810 1.00 95.62 87 VAL A C 1
ATOM 625 O O . VAL A 1 87 ? 9.553 -4.612 -14.593 1.00 95.62 87 VAL A O 1
ATOM 628 N N . ALA A 1 88 ? 7.438 -5.012 -13.942 1.00 95.81 88 ALA A N 1
ATOM 629 C CA . ALA A 1 88 ? 7.154 -5.973 -15.006 1.00 95.81 88 ALA A CA 1
ATOM 630 C C . ALA A 1 88 ? 7.274 -5.341 -16.404 1.00 95.81 88 ALA A C 1
ATOM 632 O O . ALA A 1 88 ? 7.825 -5.958 -17.322 1.00 95.81 88 ALA A O 1
ATOM 633 N N . GLN A 1 89 ? 6.809 -4.098 -16.566 1.00 95.62 89 GLN A N 1
ATOM 634 C CA . GLN A 1 89 ? 6.979 -3.351 -17.810 1.00 95.62 89 GLN A CA 1
ATOM 635 C C . GLN A 1 89 ? 8.462 -3.064 -18.096 1.00 95.62 89 GLN A C 1
ATOM 637 O O . GLN A 1 89 ? 8.934 -3.324 -19.204 1.00 95.62 89 GLN A O 1
ATOM 642 N N . LEU A 1 90 ? 9.217 -2.592 -17.102 1.00 94.69 90 LEU A N 1
ATOM 643 C CA . LEU A 1 90 ? 10.652 -2.326 -17.248 1.00 94.69 90 LEU A CA 1
ATOM 644 C C . LEU A 1 90 ? 11.464 -3.589 -17.545 1.00 94.69 90 LEU A C 1
ATOM 646 O O . LEU A 1 90 ? 12.438 -3.521 -18.293 1.00 94.69 90 LEU A O 1
ATOM 650 N N . ASP A 1 91 ? 11.082 -4.747 -17.004 1.00 94.31 91 ASP A N 1
ATOM 651 C CA . ASP A 1 91 ? 11.726 -6.021 -17.328 1.00 94.31 91 ASP A CA 1
ATOM 652 C C . ASP A 1 91 ? 11.492 -6.417 -18.796 1.00 94.31 91 ASP A C 1
ATOM 654 O O . ASP A 1 91 ? 12.426 -6.875 -19.465 1.00 94.31 91 ASP A O 1
ATOM 658 N N . LEU A 1 92 ? 10.296 -6.162 -19.343 1.00 96.12 92 LEU A N 1
ATOM 659 C CA . LEU A 1 92 ? 10.019 -6.349 -20.771 1.00 96.12 92 LEU A CA 1
ATOM 660 C C . LEU A 1 92 ? 10.871 -5.409 -21.637 1.00 96.12 92 LEU A C 1
ATOM 662 O O . LEU A 1 92 ? 11.508 -5.861 -22.593 1.00 96.12 92 LEU A O 1
ATOM 666 N N . GLU A 1 93 ? 10.910 -4.120 -21.298 1.00 93.06 93 GLU A N 1
ATOM 667 C CA . GLU A 1 93 ? 11.713 -3.113 -22.005 1.00 93.06 93 GLU A CA 1
ATOM 668 C C . GLU A 1 93 ? 13.210 -3.452 -21.954 1.00 93.06 93 GLU A C 1
ATOM 670 O O . GLU A 1 93 ? 13.915 -3.381 -22.965 1.00 93.06 93 GLU A O 1
ATOM 675 N N . LEU A 1 94 ? 13.699 -3.906 -20.797 1.00 93.81 94 LEU A N 1
ATOM 676 C CA . LEU A 1 94 ? 15.088 -4.307 -20.609 1.00 93.81 94 LEU A CA 1
ATOM 677 C C . LEU A 1 94 ? 15.444 -5.536 -21.450 1.00 93.81 94 LEU A C 1
ATOM 679 O O . LEU A 1 94 ? 16.528 -5.577 -22.039 1.00 93.81 94 LEU A O 1
ATOM 683 N N . GLU A 1 95 ? 14.573 -6.545 -21.519 1.00 95.38 95 GLU A N 1
ATOM 684 C CA . GLU A 1 95 ? 14.824 -7.720 -22.358 1.00 95.38 95 GLU A CA 1
ATOM 685 C C . GLU A 1 95 ? 14.796 -7.385 -23.850 1.00 95.38 95 GLU A C 1
ATOM 687 O O . GLU A 1 95 ? 15.655 -7.874 -24.591 1.00 95.38 95 GLU A O 1
ATOM 692 N N . GLN A 1 96 ? 13.908 -6.489 -24.290 1.00 93.25 96 GLN A N 1
ATOM 693 C CA . GLN A 1 96 ? 13.923 -5.969 -25.661 1.00 93.25 96 GLN A CA 1
ATOM 694 C C . GLN A 1 96 ? 15.229 -5.221 -25.964 1.00 93.25 96 GLN A C 1
ATOM 696 O O . GLN A 1 96 ? 15.915 -5.539 -26.939 1.00 93.25 96 GLN A O 1
ATOM 701 N N . ALA A 1 97 ? 15.646 -4.305 -25.086 1.00 90.50 97 ALA A N 1
ATOM 702 C CA . ALA A 1 97 ? 16.887 -3.550 -25.251 1.00 90.50 97 ALA A CA 1
ATOM 703 C C . ALA A 1 97 ? 18.125 -4.468 -25.272 1.00 90.50 97 ALA A C 1
ATOM 705 O O . ALA A 1 97 ? 19.022 -4.313 -26.109 1.00 90.50 97 ALA A O 1
ATOM 706 N N . LYS A 1 98 ? 18.169 -5.490 -24.403 1.00 93.06 98 LYS A N 1
ATOM 707 C CA . LYS A 1 98 ? 19.224 -6.517 -24.419 1.00 93.06 98 LYS A CA 1
ATOM 708 C C . LYS A 1 98 ? 19.190 -7.347 -25.698 1.00 93.06 98 LYS A C 1
ATOM 710 O O . LYS A 1 98 ? 20.252 -7.686 -26.218 1.00 93.06 98 LYS A O 1
ATOM 715 N N . TYR A 1 99 ? 18.012 -7.722 -26.190 1.00 94.12 99 TYR A N 1
ATOM 716 C CA . TYR A 1 99 ? 17.868 -8.474 -27.435 1.00 94.12 99 TYR A CA 1
ATOM 717 C C . TYR A 1 99 ? 18.419 -7.688 -28.628 1.00 94.12 99 TYR A C 1
ATOM 719 O O . TYR A 1 99 ? 19.233 -8.221 -29.387 1.00 94.12 99 TYR A O 1
ATOM 727 N N . ASP A 1 100 ? 18.065 -6.410 -28.745 1.00 90.06 100 ASP A N 1
ATOM 728 C CA . ASP A 1 100 ? 18.563 -5.535 -29.806 1.00 90.06 100 ASP A CA 1
ATOM 729 C C . ASP A 1 100 ? 20.074 -5.323 -29.713 1.00 90.06 100 ASP A C 1
ATOM 731 O O . ASP A 1 100 ? 20.783 -5.434 -30.721 1.00 90.06 100 ASP A O 1
ATOM 735 N N . LEU A 1 101 ? 20.594 -5.120 -28.499 1.00 91.06 101 LEU A N 1
ATOM 736 C CA . LEU A 1 101 ? 22.030 -5.019 -28.261 1.00 91.06 101 LEU A CA 1
ATOM 737 C C . LEU A 1 101 ? 22.763 -6.315 -28.644 1.00 91.06 101 LEU A C 1
ATOM 739 O O . LEU A 1 101 ? 23.796 -6.263 -29.313 1.00 91.06 101 LEU A O 1
ATOM 743 N N . ARG A 1 102 ? 22.224 -7.489 -28.285 1.00 92.88 102 ARG A N 1
ATOM 744 C CA . ARG A 1 102 ? 22.786 -8.799 -28.667 1.00 92.88 102 ARG A CA 1
ATOM 745 C C . ARG A 1 102 ? 22.765 -8.992 -30.179 1.00 92.88 102 ARG A C 1
ATOM 747 O O . ARG A 1 102 ? 23.781 -9.380 -30.753 1.00 92.88 102 ARG A O 1
ATOM 754 N N . ARG A 1 103 ? 21.644 -8.694 -30.846 1.00 91.25 103 ARG A N 1
ATOM 755 C CA . ARG A 1 103 ? 21.547 -8.755 -32.314 1.00 91.25 103 ARG A CA 1
ATOM 756 C C . ARG A 1 103 ? 22.589 -7.868 -32.968 1.00 91.25 103 ARG A C 1
ATOM 758 O O . ARG A 1 103 ? 23.249 -8.302 -33.912 1.00 91.25 103 ARG A O 1
ATOM 765 N N . ARG A 1 104 ? 22.764 -6.653 -32.455 1.00 88.50 104 ARG A N 1
ATOM 766 C CA . ARG A 1 104 ? 23.763 -5.719 -32.960 1.00 88.50 104 ARG A CA 1
ATOM 767 C C . ARG A 1 104 ? 25.188 -6.225 -32.742 1.00 88.50 104 ARG A C 1
ATOM 769 O O . ARG A 1 104 ? 25.980 -6.191 -33.678 1.00 88.50 104 ARG A O 1
ATOM 776 N N . ALA A 1 105 ? 25.499 -6.764 -31.566 1.00 88.44 105 ALA A N 1
ATOM 777 C CA . ALA A 1 105 ? 26.799 -7.372 -31.282 1.00 88.44 105 ALA A CA 1
ATOM 778 C C . ALA A 1 105 ? 27.101 -8.551 -32.224 1.00 88.44 105 ALA A C 1
ATOM 780 O O . ALA A 1 105 ? 28.200 -8.645 -32.767 1.00 88.44 105 ALA A O 1
ATOM 781 N N . VAL A 1 106 ? 26.109 -9.406 -32.497 1.00 90.00 106 VAL A N 1
ATOM 782 C CA . VAL A 1 106 ? 26.231 -10.505 -33.468 1.00 90.00 106 VAL A CA 1
ATOM 783 C C . VAL A 1 106 ? 26.456 -9.977 -34.885 1.00 90.00 106 VAL A C 1
ATOM 785 O O . VAL A 1 106 ? 27.301 -10.515 -35.595 1.00 90.00 106 VAL A O 1
ATOM 788 N N . GLN A 1 107 ? 25.745 -8.926 -35.306 1.00 84.94 107 GLN A N 1
ATOM 789 C CA . GLN A 1 107 ? 25.980 -8.273 -36.600 1.00 84.94 107 GLN A CA 1
ATOM 790 C C . GLN A 1 107 ? 27.391 -7.696 -36.702 1.00 84.94 107 GLN A C 1
ATOM 792 O O . GLN A 1 107 ? 27.996 -7.799 -37.759 1.00 84.94 107 GLN A O 1
ATOM 797 N N . LEU A 1 108 ? 27.922 -7.124 -35.621 1.00 81.69 108 LEU A N 1
ATOM 798 C CA . LEU A 1 108 ? 29.272 -6.563 -35.585 1.00 81.69 108 LEU A CA 1
ATOM 799 C C . LEU A 1 108 ? 30.360 -7.649 -35.600 1.00 81.69 108 LEU A C 1
ATOM 801 O O . LEU A 1 108 ? 31.435 -7.446 -36.155 1.00 81.69 108 LEU A O 1
ATOM 805 N N . TYR A 1 109 ? 30.084 -8.799 -34.980 1.00 82.56 109 TYR A N 1
ATOM 806 C CA . TYR A 1 109 ? 30.985 -9.950 -34.961 1.00 82.56 109 TYR A CA 1
ATOM 807 C C . TYR A 1 109 ? 30.990 -10.701 -36.300 1.00 82.56 109 TYR A C 1
ATOM 809 O O . TYR A 1 109 ? 32.051 -11.043 -36.809 1.00 82.56 109 TYR A O 1
ATOM 817 N N . ARG A 1 110 ? 29.806 -10.939 -36.883 1.00 82.19 110 ARG A N 1
ATOM 818 C CA . ARG A 1 110 ? 29.643 -11.640 -38.170 1.00 82.19 110 ARG A CA 1
ATOM 819 C C . ARG A 1 110 ? 29.952 -10.746 -39.370 1.00 82.19 110 ARG A C 1
ATOM 821 O O . ARG A 1 110 ? 30.504 -11.211 -40.358 1.00 82.19 110 ARG A O 1
ATOM 828 N N . GLY A 1 111 ? 29.561 -9.477 -39.300 1.00 67.06 111 GLY A N 1
ATOM 829 C CA . GLY A 1 111 ? 29.898 -8.440 -40.266 1.00 67.06 111 GLY A CA 1
ATOM 830 C C . GLY A 1 111 ? 31.205 -7.791 -39.844 1.00 67.06 111 GLY A C 1
ATOM 831 O O . GLY A 1 111 ? 31.193 -6.751 -39.194 1.00 67.06 111 GLY A O 1
ATOM 832 N N . GLU A 1 112 ? 32.318 -8.448 -40.166 1.0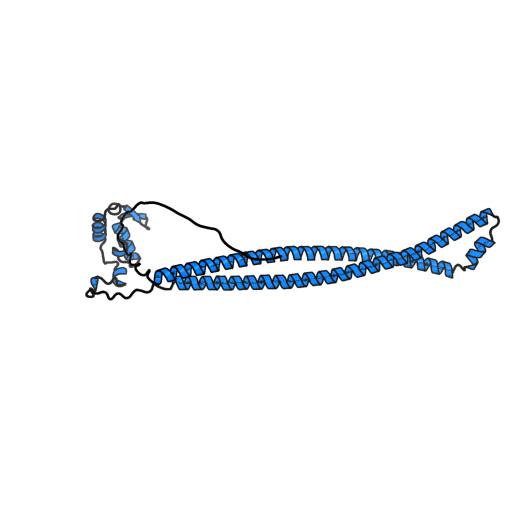0 58.91 112 GLU A N 1
ATOM 833 C CA . GLU A 1 112 ? 33.685 -8.065 -39.806 1.00 58.91 112 GLU A CA 1
ATOM 834 C C . GLU A 1 112 ? 33.903 -6.539 -39.804 1.00 58.91 112 GLU A C 1
ATOM 836 O O . GLU A 1 112 ? 33.476 -5.844 -40.730 1.00 58.91 112 GLU A O 1
ATOM 841 N N . ARG A 1 113 ? 34.660 -6.004 -38.831 1.00 56.25 113 ARG A N 1
ATOM 842 C CA . ARG A 1 113 ? 35.181 -4.612 -38.850 1.00 56.25 113 ARG A CA 1
ATOM 843 C C . ARG A 1 113 ? 35.825 -4.236 -40.196 1.00 56.25 113 ARG A C 1
ATOM 845 O O . ARG A 1 113 ? 35.824 -3.062 -40.560 1.00 56.25 113 ARG A O 1
ATOM 852 N N . MET A 1 114 ? 36.313 -5.229 -40.947 1.00 55.44 114 MET A N 1
ATOM 853 C CA . MET A 1 114 ? 36.801 -5.085 -42.320 1.00 55.44 114 MET A CA 1
ATOM 854 C C . MET A 1 114 ? 35.735 -4.558 -43.289 1.00 55.44 114 MET A C 1
ATOM 856 O O . MET A 1 114 ? 36.083 -3.792 -44.175 1.00 55.44 114 MET A O 1
ATOM 860 N N . SER A 1 115 ? 34.450 -4.873 -43.105 1.00 67.00 115 SER A N 1
ATOM 861 C CA . SER A 1 115 ? 33.356 -4.362 -43.943 1.00 67.00 115 SER A CA 1
ATOM 862 C C . SER A 1 115 ? 33.109 -2.863 -43.757 1.00 67.00 115 SER A C 1
ATOM 864 O O . SER A 1 115 ? 32.897 -2.169 -44.741 1.00 67.00 115 SER A O 1
ATOM 866 N N . MET A 1 116 ? 33.205 -2.325 -42.535 1.00 73.50 116 MET A N 1
ATOM 867 C CA . MET A 1 116 ? 33.003 -0.888 -42.288 1.00 73.50 116 MET A CA 1
ATOM 868 C C . MET A 1 116 ? 34.160 -0.043 -42.827 1.00 73.50 116 MET A C 1
ATOM 870 O O . MET A 1 116 ? 33.922 0.984 -43.457 1.00 73.50 116 MET A O 1
ATOM 874 N N . LEU A 1 117 ? 35.405 -0.498 -42.646 1.00 77.00 117 LEU A N 1
ATOM 875 C CA . LEU A 1 117 ? 36.566 0.154 -43.262 1.00 77.00 117 LEU A CA 1
ATOM 876 C C . LEU A 1 117 ? 36.536 0.019 -44.787 1.00 77.00 117 LEU A C 1
ATOM 878 O O . LEU A 1 117 ? 36.807 0.988 -45.487 1.00 77.00 117 LEU A O 1
ATOM 882 N N . ARG A 1 118 ? 36.132 -1.143 -45.310 1.00 79.06 118 ARG A N 1
ATOM 883 C CA . ARG A 1 118 ? 35.941 -1.367 -46.747 1.00 79.06 118 ARG A CA 1
ATOM 884 C C . ARG A 1 118 ? 34.863 -0.455 -47.332 1.00 79.06 118 ARG A C 1
ATOM 886 O O . ARG A 1 118 ? 35.105 0.131 -48.373 1.00 79.06 118 ARG A O 1
ATOM 893 N N . ILE A 1 119 ? 33.738 -0.244 -46.643 1.00 81.44 119 ILE A N 1
ATOM 894 C CA . ILE A 1 119 ? 32.690 0.696 -47.077 1.00 81.44 119 ILE A CA 1
ATOM 895 C C . ILE A 1 119 ? 33.277 2.093 -47.306 1.00 81.44 119 ILE A C 1
ATOM 897 O O . ILE A 1 119 ? 32.955 2.708 -48.317 1.00 81.44 119 ILE A O 1
ATOM 901 N N . VAL A 1 120 ? 34.143 2.575 -46.412 1.00 84.00 120 VAL A N 1
ATOM 902 C CA . VAL A 1 120 ? 34.800 3.889 -46.534 1.00 84.00 120 VAL A CA 1
ATOM 903 C C . VAL A 1 120 ? 35.867 3.884 -47.633 1.00 84.00 120 VAL A C 1
ATOM 905 O O . VAL A 1 120 ? 35.934 4.823 -48.419 1.00 84.00 120 VAL A O 1
ATOM 908 N N . LEU A 1 121 ? 36.682 2.827 -47.716 1.00 85.31 121 LEU A N 1
ATOM 909 C CA . LEU A 1 121 ? 37.782 2.707 -48.683 1.00 85.31 121 LEU A CA 1
ATOM 910 C C . LEU A 1 121 ? 37.316 2.435 -50.125 1.00 85.31 121 LEU A C 1
ATOM 912 O O . LEU A 1 121 ? 38.046 2.739 -51.061 1.00 85.31 121 LEU A O 1
ATOM 916 N N . GLU A 1 122 ? 36.111 1.897 -50.322 1.00 87.94 122 GLU A N 1
ATOM 917 C CA . GLU A 1 122 ? 35.491 1.667 -51.639 1.00 87.94 122 GLU A CA 1
ATOM 918 C C . GLU A 1 122 ? 34.743 2.895 -52.191 1.00 87.94 122 GLU A C 1
ATOM 920 O O . GLU A 1 122 ? 34.098 2.807 -53.242 1.00 87.94 122 GLU A O 1
ATOM 925 N N . ALA A 1 123 ? 34.789 4.035 -51.496 1.00 91.12 123 ALA A N 1
ATOM 926 C CA . ALA A 1 123 ? 34.122 5.252 -51.942 1.00 91.12 123 ALA A CA 1
ATOM 927 C C . ALA A 1 123 ? 34.669 5.723 -53.303 1.00 91.12 123 ALA A C 1
ATOM 929 O O . ALA A 1 123 ? 35.877 5.850 -53.501 1.00 91.12 123 ALA A O 1
ATOM 930 N N . ARG A 1 124 ? 33.772 6.022 -54.252 1.00 91.88 124 ARG A N 1
ATOM 931 C CA . ARG A 1 124 ? 34.147 6.393 -55.637 1.00 91.88 124 ARG A CA 1
ATOM 932 C C . ARG A 1 124 ? 34.326 7.897 -55.849 1.00 91.88 124 ARG A C 1
ATOM 934 O O . ARG A 1 124 ? 34.774 8.324 -56.908 1.00 91.88 124 ARG A O 1
ATOM 941 N N . SER A 1 125 ? 33.933 8.709 -54.869 1.00 93.69 125 SER A N 1
ATOM 942 C CA . SER A 1 125 ? 34.068 10.167 -54.889 1.00 93.69 125 SER A CA 1
ATOM 943 C C . SER A 1 125 ? 34.128 10.733 -53.469 1.00 93.69 125 SER A C 1
ATOM 945 O O . SER A 1 125 ? 33.708 10.076 -52.518 1.00 93.69 125 SER A O 1
ATOM 947 N N . ILE A 1 126 ? 34.581 11.983 -53.326 1.00 89.88 126 ILE A N 1
ATOM 948 C CA . ILE A 1 126 ? 34.588 12.692 -52.033 1.00 89.88 126 ILE A CA 1
ATOM 949 C C . ILE A 1 126 ? 33.168 12.795 -51.451 1.00 89.88 126 ILE A C 1
ATOM 951 O O . ILE A 1 126 ? 32.993 12.663 -50.246 1.00 89.88 126 ILE A O 1
ATOM 955 N N . ARG A 1 127 ? 32.141 12.978 -52.292 1.00 92.44 127 ARG A N 1
ATOM 956 C CA . ARG A 1 127 ? 30.741 13.033 -51.843 1.00 92.44 127 ARG A CA 1
ATOM 957 C C . ARG A 1 127 ? 30.265 11.687 -51.287 1.00 92.44 127 ARG A C 1
ATOM 959 O O . ARG A 1 127 ? 29.759 11.647 -50.175 1.00 92.44 127 ARG A O 1
ATOM 966 N N . ASP A 1 128 ? 30.514 10.601 -52.017 1.00 91.75 128 ASP A N 1
ATOM 967 C CA . ASP A 1 128 ? 30.193 9.226 -51.591 1.00 91.75 128 ASP A CA 1
ATOM 968 C C . ASP A 1 128 ? 30.933 8.849 -50.292 1.00 91.75 128 ASP A C 1
ATOM 970 O O . ASP A 1 128 ? 30.367 8.224 -49.398 1.00 91.75 128 ASP A O 1
ATOM 974 N N . LEU A 1 129 ? 32.179 9.308 -50.131 1.00 92.25 129 LEU A N 1
ATOM 975 C CA . LEU A 1 129 ? 32.933 9.156 -48.886 1.00 92.25 129 LEU A CA 1
ATOM 976 C C . LEU A 1 129 ? 32.250 9.865 -47.706 1.00 92.25 129 LEU A C 1
ATOM 978 O O . LEU A 1 129 ? 32.146 9.282 -46.626 1.00 92.25 129 LEU A O 1
ATOM 982 N N . MET A 1 130 ? 31.782 11.104 -47.900 1.00 91.31 130 MET A N 1
ATOM 983 C CA . MET A 1 130 ? 31.086 11.865 -46.855 1.00 91.31 130 MET A CA 1
ATOM 984 C C . MET A 1 130 ? 29.764 11.204 -46.457 1.00 91.31 130 MET A C 1
ATOM 986 O O . MET A 1 130 ? 29.528 11.014 -45.266 1.00 91.31 130 MET A O 1
ATOM 990 N N . ASP A 1 131 ? 28.952 10.768 -47.422 1.00 91.50 131 ASP A N 1
ATOM 991 C CA . ASP A 1 131 ? 27.665 10.113 -47.146 1.00 91.50 131 ASP A CA 1
ATOM 992 C C . ASP A 1 131 ? 27.856 8.811 -46.344 1.00 91.50 131 ASP A C 1
ATOM 994 O O . ASP A 1 131 ? 27.150 8.542 -45.365 1.00 91.50 131 ASP A O 1
ATOM 998 N N . ARG A 1 132 ? 28.876 8.020 -46.696 1.00 90.50 132 ARG A N 1
ATOM 999 C CA . ARG A 1 132 ? 29.235 6.784 -45.981 1.00 90.50 132 ARG A CA 1
ATOM 1000 C C . ARG A 1 132 ? 29.797 7.051 -44.588 1.00 90.50 132 ARG A C 1
ATOM 1002 O O . ARG A 1 132 ? 29.469 6.319 -43.653 1.00 90.50 132 ARG A O 1
ATOM 1009 N N . ALA A 1 133 ? 30.610 8.094 -44.424 1.00 89.06 133 ALA A N 1
ATOM 1010 C CA . ALA A 1 133 ? 31.109 8.514 -43.117 1.00 89.06 133 ALA A CA 1
ATOM 1011 C C . ALA A 1 133 ? 29.961 8.969 -42.199 1.00 89.06 133 ALA A C 1
ATOM 1013 O O . ALA A 1 133 ? 29.898 8.545 -41.042 1.00 89.06 133 ALA A O 1
ATOM 1014 N N . SER A 1 134 ? 29.008 9.747 -42.721 1.00 87.75 134 SER A N 1
ATOM 1015 C CA . SER A 1 134 ? 27.798 10.146 -41.994 1.00 87.75 134 SER A CA 1
ATOM 1016 C C . SER A 1 134 ? 26.932 8.944 -41.608 1.00 87.75 134 SER A C 1
ATOM 1018 O O . SER A 1 134 ? 26.444 8.880 -40.479 1.00 87.75 134 SER A O 1
ATOM 1020 N N . TYR A 1 135 ? 26.789 7.949 -42.489 1.00 88.12 135 TYR A N 1
ATOM 1021 C CA . TYR A 1 135 ? 26.094 6.703 -42.159 1.00 88.12 135 TYR A CA 1
ATOM 1022 C C . TYR A 1 135 ? 26.773 5.946 -41.007 1.00 88.12 135 TYR A C 1
ATOM 1024 O O . TYR A 1 135 ? 26.106 5.554 -40.047 1.00 88.12 135 TYR A O 1
ATOM 1032 N N . LEU A 1 136 ? 28.099 5.779 -41.047 1.00 87.00 136 LEU A N 1
ATOM 1033 C CA . LEU A 1 136 ? 28.838 5.122 -39.962 1.00 87.00 136 LEU A CA 1
ATOM 1034 C C . LEU A 1 136 ? 28.719 5.880 -38.637 1.00 87.00 136 LEU A C 1
ATOM 1036 O O . LEU A 1 136 ? 28.570 5.254 -37.586 1.00 87.00 136 LEU A O 1
ATOM 1040 N N . GLN A 1 137 ? 28.729 7.212 -38.678 1.00 90.06 137 GLN A N 1
ATOM 1041 C CA . GLN A 1 137 ? 28.494 8.038 -37.498 1.00 90.06 137 GLN A CA 1
ATOM 1042 C C . GLN A 1 137 ? 27.088 7.814 -36.925 1.00 90.06 137 GLN A C 1
ATOM 1044 O O . GLN A 1 137 ? 26.945 7.620 -35.717 1.00 90.06 137 GLN A O 1
ATOM 1049 N N . ALA A 1 138 ? 26.054 7.789 -37.770 1.00 90.06 138 ALA A N 1
ATOM 1050 C CA . ALA A 1 138 ? 24.681 7.523 -37.341 1.00 90.06 138 ALA A CA 1
ATOM 1051 C C . ALA A 1 138 ? 24.542 6.136 -36.688 1.00 90.06 138 ALA A C 1
ATOM 1053 O O . ALA A 1 138 ? 23.886 5.989 -35.655 1.00 90.06 138 ALA A O 1
ATOM 1054 N N . VAL A 1 139 ? 25.214 5.128 -37.248 1.00 87.81 139 VAL A N 1
ATOM 1055 C CA . VAL A 1 139 ? 25.270 3.772 -36.693 1.00 87.81 139 VAL A CA 1
ATOM 1056 C C . VAL A 1 139 ? 25.979 3.746 -35.333 1.00 87.81 139 VAL A C 1
ATOM 1058 O O . VAL A 1 139 ? 25.449 3.169 -34.387 1.00 87.81 139 VAL A O 1
ATOM 1061 N N . ALA A 1 140 ? 27.131 4.408 -35.198 1.00 87.50 140 ALA A N 1
ATOM 1062 C CA . ALA A 1 140 ? 27.862 4.481 -33.931 1.00 87.50 140 ALA A CA 1
ATOM 1063 C C . ALA A 1 140 ? 27.056 5.197 -32.832 1.00 87.50 140 ALA A C 1
ATOM 1065 O O . ALA A 1 140 ? 27.023 4.742 -31.689 1.00 87.50 140 ALA A O 1
ATOM 1066 N N . LEU A 1 141 ? 26.353 6.280 -33.182 1.00 92.38 141 LEU A N 1
ATOM 1067 C CA . LEU A 1 141 ? 25.447 6.977 -32.266 1.00 92.38 141 LEU A CA 1
ATOM 1068 C C . LEU A 1 141 ? 24.286 6.082 -31.826 1.00 92.38 141 LEU A C 1
ATOM 1070 O O . LEU A 1 141 ? 23.924 6.083 -30.651 1.00 92.38 141 LEU A O 1
ATOM 1074 N N . ARG A 1 142 ? 23.713 5.296 -32.744 1.00 90.56 142 ARG A N 1
ATOM 1075 C CA . ARG A 1 142 ? 22.666 4.322 -32.413 1.00 90.56 142 ARG A CA 1
ATOM 1076 C C . ARG A 1 142 ? 23.176 3.247 -31.453 1.00 90.56 142 ARG A C 1
ATOM 1078 O O . ARG A 1 142 ? 22.494 2.948 -30.479 1.00 90.56 142 ARG A O 1
ATOM 1085 N N . ASP A 1 143 ? 24.369 2.709 -31.685 1.00 90.00 143 ASP A N 1
ATOM 1086 C CA . ASP A 1 143 ? 24.967 1.687 -30.816 1.00 90.00 143 ASP A CA 1
ATOM 1087 C C . ASP A 1 143 ? 25.255 2.238 -29.409 1.00 90.00 143 ASP A C 1
ATOM 1089 O O . ASP A 1 143 ? 24.982 1.575 -28.406 1.00 90.00 143 ASP A O 1
ATOM 1093 N N . ALA A 1 144 ? 25.734 3.484 -29.320 1.00 92.19 144 ALA A N 1
ATOM 1094 C CA . ALA A 1 144 ? 25.930 4.176 -28.048 1.00 92.19 144 ALA A CA 1
ATOM 1095 C C . ALA A 1 144 ? 24.609 4.418 -27.294 1.00 92.19 144 ALA A C 1
ATOM 1097 O O . ALA A 1 144 ? 24.566 4.279 -26.067 1.00 92.19 144 ALA A O 1
ATOM 1098 N N . ARG A 1 145 ? 23.524 4.740 -28.014 1.00 92.25 145 ARG A N 1
ATOM 1099 C CA . ARG A 1 145 ? 22.179 4.863 -27.431 1.00 92.25 145 ARG A CA 1
ATOM 1100 C C . ARG A 1 145 ? 21.686 3.530 -26.882 1.00 92.25 145 ARG A C 1
ATOM 1102 O O . ARG A 1 145 ? 21.359 3.488 -25.709 1.00 92.25 145 ARG A O 1
ATOM 1109 N N . LEU A 1 146 ? 21.788 2.432 -27.637 1.00 90.62 146 LEU A N 1
ATOM 1110 C CA . LEU A 1 146 ? 21.388 1.097 -27.158 1.00 90.62 146 LEU A CA 1
ATOM 1111 C C . LEU A 1 146 ? 22.095 0.697 -25.852 1.00 90.62 146 LEU A C 1
ATOM 1113 O O . LEU A 1 146 ? 21.472 0.153 -24.943 1.00 90.62 146 LEU A O 1
ATOM 1117 N N . MET A 1 147 ? 23.397 0.978 -25.729 1.00 93.25 147 MET A N 1
ATOM 1118 C CA . MET A 1 147 ? 24.122 0.727 -24.477 1.00 93.25 147 MET A CA 1
ATOM 1119 C C . MET A 1 147 ? 23.644 1.624 -23.333 1.00 93.25 147 MET A C 1
ATOM 1121 O O . MET A 1 147 ? 23.580 1.167 -22.191 1.00 93.25 147 MET A O 1
ATOM 1125 N N . THR A 1 148 ? 23.360 2.894 -23.626 1.00 93.94 148 THR A N 1
ATOM 1126 C CA . THR A 1 148 ? 22.820 3.847 -22.649 1.00 93.94 148 THR A CA 1
ATOM 1127 C C . THR A 1 148 ? 21.441 3.409 -22.170 1.00 93.94 148 THR A C 1
ATOM 1129 O O . THR A 1 148 ? 21.222 3.370 -20.963 1.00 93.94 148 THR A O 1
ATOM 1132 N N . ASP A 1 149 ? 20.563 2.995 -23.083 1.00 90.31 149 ASP A N 1
ATOM 1133 C CA . ASP A 1 149 ? 19.204 2.545 -22.785 1.00 90.31 149 ASP A CA 1
ATOM 1134 C C . ASP A 1 149 ? 19.237 1.315 -21.871 1.00 90.31 149 ASP A C 1
ATOM 1136 O O . ASP A 1 149 ? 18.676 1.348 -20.783 1.00 90.31 149 ASP A O 1
ATOM 1140 N N . VAL A 1 150 ? 20.025 0.284 -22.209 1.00 94.38 150 VAL A N 1
ATOM 1141 C CA . VAL A 1 150 ? 20.183 -0.905 -21.346 1.00 94.38 150 VAL A CA 1
ATOM 1142 C C . VAL A 1 150 ? 20.676 -0.539 -19.941 1.00 94.38 150 VAL A C 1
ATOM 1144 O O . VAL A 1 150 ? 20.197 -1.105 -18.957 1.00 94.38 150 VAL A O 1
ATOM 1147 N N . ARG A 1 151 ? 21.642 0.384 -19.816 1.00 94.88 151 ARG A N 1
ATOM 1148 C CA . ARG A 1 151 ? 22.144 0.822 -18.500 1.00 94.88 151 ARG A CA 1
ATOM 1149 C C . ARG A 1 151 ? 21.081 1.584 -17.718 1.00 94.88 151 ARG A C 1
ATOM 1151 O O . ARG A 1 151 ? 20.915 1.319 -16.531 1.00 94.88 151 ARG A O 1
ATOM 1158 N N . LYS A 1 152 ? 20.388 2.513 -18.376 1.00 94.31 152 LYS A N 1
ATOM 1159 C CA . LYS A 1 152 ? 19.351 3.347 -17.773 1.00 94.31 152 LYS A CA 1
ATOM 1160 C C . LYS A 1 152 ? 18.186 2.487 -17.286 1.00 94.31 152 LYS A C 1
ATOM 1162 O O . LYS A 1 152 ? 17.915 2.494 -16.091 1.00 94.31 152 LYS A O 1
ATOM 1167 N N . THR A 1 153 ? 17.605 1.666 -18.160 1.00 91.88 153 THR A N 1
ATOM 1168 C CA . THR A 1 153 ? 16.489 0.769 -17.823 1.00 91.88 153 THR A CA 1
ATOM 1169 C C . THR A 1 153 ? 16.869 -0.193 -16.699 1.00 91.88 153 THR A C 1
ATOM 1171 O O . THR A 1 153 ? 16.089 -0.423 -15.780 1.00 91.88 153 THR A O 1
ATOM 1174 N N . ARG A 1 154 ? 18.103 -0.721 -16.698 1.00 94.56 154 ARG A N 1
ATOM 1175 C CA . ARG A 1 154 ? 18.592 -1.557 -15.592 1.00 94.56 154 ARG A CA 1
ATOM 1176 C C . ARG A 1 154 ? 18.645 -0.793 -14.265 1.00 94.56 154 ARG A C 1
ATOM 1178 O O . ARG A 1 154 ? 18.219 -1.343 -13.254 1.00 94.56 154 ARG A O 1
ATOM 1185 N N . SER A 1 155 ? 19.174 0.429 -14.267 1.00 95.81 155 SER A N 1
ATOM 1186 C CA . SER A 1 155 ? 19.263 1.266 -13.066 1.00 95.81 155 SER A CA 1
ATOM 1187 C C . SER A 1 155 ? 17.882 1.645 -12.533 1.00 95.81 155 SER A C 1
ATOM 1189 O O . SER A 1 155 ? 17.665 1.603 -11.327 1.00 95.81 155 SER A O 1
ATOM 1191 N N . GLU A 1 156 ? 16.950 2.004 -13.417 1.00 95.44 156 GLU A N 1
ATOM 1192 C CA . GLU A 1 156 ? 15.564 2.331 -13.058 1.00 95.44 156 GLU A CA 1
ATOM 1193 C C . GLU A 1 156 ? 14.863 1.119 -12.445 1.00 95.44 156 GLU A C 1
ATOM 1195 O O . GLU A 1 156 ? 14.261 1.216 -11.378 1.00 95.44 156 GLU A O 1
ATOM 1200 N N . ARG A 1 157 ? 15.036 -0.056 -13.053 1.00 95.25 157 ARG A N 1
ATOM 1201 C CA . ARG A 1 157 ? 14.519 -1.314 -12.519 1.00 95.25 157 ARG A CA 1
ATOM 1202 C C . ARG A 1 157 ? 15.101 -1.643 -11.140 1.00 95.25 157 ARG A C 1
ATOM 1204 O O . ARG A 1 157 ? 14.361 -2.024 -10.243 1.00 95.25 157 ARG A O 1
ATOM 1211 N N . GLU A 1 158 ? 16.414 -1.510 -10.947 1.00 94.38 158 GLU A N 1
ATOM 1212 C CA . GLU A 1 158 ? 17.059 -1.735 -9.640 1.00 94.38 158 GLU A CA 1
ATOM 1213 C C . GLU A 1 158 ? 16.522 -0.773 -8.563 1.00 94.38 158 GLU A C 1
ATOM 1215 O O . GLU A 1 158 ? 16.255 -1.201 -7.439 1.00 94.38 158 GLU A O 1
ATOM 1220 N N . TYR A 1 159 ? 16.279 0.493 -8.916 1.00 96.12 159 TYR A N 1
ATOM 1221 C CA . TYR A 1 159 ? 15.641 1.468 -8.028 1.00 96.12 159 TYR A CA 1
ATOM 1222 C C . TYR A 1 159 ? 14.201 1.078 -7.654 1.00 96.12 159 TYR A C 1
ATOM 1224 O O . TYR A 1 159 ? 13.821 1.161 -6.482 1.00 96.12 159 TYR A O 1
ATOM 1232 N N . LEU A 1 160 ? 13.402 0.611 -8.618 1.00 94.81 160 LEU A N 1
ATOM 1233 C CA . LEU A 1 160 ? 12.043 0.151 -8.334 1.00 94.81 160 LEU A CA 1
ATOM 1234 C C . LEU A 1 160 ? 12.019 -1.109 -7.467 1.00 94.81 160 LEU A C 1
ATOM 1236 O O . LEU A 1 160 ? 11.208 -1.172 -6.551 1.00 94.81 160 LEU A O 1
ATOM 1240 N N . TYR A 1 161 ? 12.929 -2.067 -7.672 1.00 93.25 161 TYR A N 1
ATOM 1241 C CA . TYR A 1 161 ? 13.046 -3.230 -6.780 1.00 93.25 161 TYR A CA 1
ATOM 1242 C C . TYR A 1 161 ? 13.389 -2.821 -5.341 1.00 93.25 161 TYR A C 1
ATOM 1244 O O . TYR A 1 161 ? 12.815 -3.357 -4.395 1.00 93.25 161 TYR A O 1
ATOM 1252 N N . ALA A 1 162 ? 14.285 -1.847 -5.154 1.00 95.69 162 ALA A N 1
ATOM 1253 C CA . ALA A 1 162 ? 14.590 -1.322 -3.823 1.00 95.69 162 ALA A CA 1
ATOM 1254 C C . ALA A 1 162 ? 13.369 -0.631 -3.189 1.00 95.69 162 ALA A C 1
ATOM 1256 O O . ALA A 1 162 ? 13.087 -0.826 -2.008 1.00 95.69 162 ALA A O 1
ATOM 1257 N N . THR A 1 163 ? 12.615 0.126 -3.988 1.00 94.44 163 THR A N 1
ATOM 1258 C CA . THR A 1 163 ? 11.375 0.786 -3.554 1.00 94.44 163 THR A CA 1
ATOM 1259 C C . THR A 1 163 ? 10.302 -0.237 -3.175 1.00 94.44 163 THR A C 1
ATOM 1261 O O . THR A 1 163 ? 9.639 -0.081 -2.151 1.00 94.44 163 THR A O 1
ATOM 1264 N N . LEU A 1 164 ? 10.153 -1.303 -3.966 1.00 95.19 164 LEU A N 1
ATOM 1265 C CA . LEU A 1 164 ? 9.231 -2.406 -3.707 1.00 95.19 164 LEU A CA 1
ATOM 1266 C C . LEU A 1 164 ? 9.559 -3.102 -2.384 1.00 95.19 164 LEU A C 1
ATOM 1268 O O . LEU A 1 164 ? 8.668 -3.275 -1.557 1.00 95.19 164 LEU A O 1
ATOM 1272 N N . ASN A 1 165 ? 10.833 -3.433 -2.155 1.00 95.44 165 ASN A N 1
ATOM 1273 C CA . ASN A 1 165 ? 11.274 -4.058 -0.908 1.00 95.44 165 ASN A CA 1
ATOM 1274 C C . ASN A 1 165 ? 10.998 -3.161 0.303 1.00 95.44 165 ASN A C 1
ATOM 1276 O O . ASN A 1 165 ? 10.382 -3.618 1.261 1.00 95.44 165 ASN A O 1
ATOM 1280 N N . GLY A 1 166 ? 11.363 -1.875 0.238 1.00 96.12 166 GLY A N 1
ATOM 1281 C CA . GLY A 1 166 ? 11.097 -0.942 1.338 1.00 96.12 166 GLY A CA 1
ATOM 1282 C C . GLY A 1 166 ? 9.600 -0.778 1.628 1.00 96.12 166 GLY A C 1
ATOM 1283 O O . GLY A 1 166 ? 9.189 -0.689 2.782 1.00 96.12 166 GLY A O 1
ATOM 1284 N N . ARG A 1 167 ? 8.752 -0.804 0.593 1.00 94.88 167 ARG A N 1
ATOM 1285 C CA . ARG A 1 167 ? 7.291 -0.782 0.761 1.00 94.88 167 ARG A CA 1
ATOM 1286 C C . ARG A 1 167 ? 6.744 -2.078 1.352 1.00 94.88 167 ARG A C 1
ATOM 1288 O O . ARG A 1 167 ? 5.819 -2.016 2.156 1.00 94.88 167 ARG A O 1
ATOM 1295 N N . ALA A 1 168 ? 7.289 -3.230 0.971 1.00 95.25 168 ALA A N 1
ATOM 1296 C CA . ALA A 1 168 ? 6.901 -4.519 1.534 1.00 95.25 168 ALA A CA 1
ATOM 1297 C C . ALA A 1 168 ? 7.276 -4.624 3.022 1.00 95.25 168 ALA A C 1
ATOM 1299 O O . ALA A 1 168 ? 6.459 -5.078 3.822 1.00 95.25 168 ALA A O 1
ATOM 1300 N N . GLU A 1 169 ? 8.462 -4.142 3.402 1.00 97.44 169 GLU A N 1
ATOM 1301 C CA . GLU A 1 169 ? 8.889 -4.026 4.803 1.00 97.44 169 GLU A CA 1
ATOM 1302 C C . GLU A 1 169 ? 7.951 -3.103 5.585 1.00 97.44 169 GLU A C 1
ATOM 1304 O O . GLU A 1 169 ? 7.396 -3.508 6.605 1.00 97.44 169 GLU A O 1
ATOM 1309 N N . HIS A 1 170 ? 7.668 -1.910 5.055 1.00 96.00 170 HIS A N 1
ATOM 1310 C CA . HIS A 1 170 ? 6.734 -0.981 5.688 1.00 96.00 170 HIS A CA 1
ATOM 1311 C C . HIS A 1 170 ? 5.317 -1.565 5.825 1.00 96.00 170 HIS A C 1
ATOM 1313 O O . HIS A 1 170 ? 4.658 -1.392 6.848 1.00 96.00 170 HIS A O 1
ATOM 1319 N N . LEU A 1 171 ? 4.833 -2.304 4.822 1.00 97.12 171 LEU A N 1
ATOM 1320 C CA . LEU A 1 171 ? 3.547 -2.996 4.904 1.00 97.12 171 LEU A CA 1
ATOM 1321 C C . LEU A 1 171 ? 3.533 -4.036 6.034 1.00 97.12 171 LEU A C 1
ATOM 1323 O O . LEU A 1 171 ? 2.510 -4.172 6.706 1.00 97.12 171 LEU A O 1
ATOM 1327 N N . ALA A 1 172 ? 4.631 -4.767 6.234 1.00 96.56 172 ALA A N 1
ATOM 1328 C CA . ALA A 1 172 ? 4.752 -5.723 7.329 1.00 96.56 172 ALA A CA 1
ATOM 1329 C C . ALA A 1 172 ? 4.728 -5.015 8.693 1.00 96.56 172 ALA A C 1
ATOM 1331 O O . ALA A 1 172 ? 4.022 -5.460 9.596 1.00 96.56 172 ALA A O 1
ATOM 1332 N N . GLU A 1 173 ? 5.412 -3.876 8.828 1.00 97.06 173 GLU A N 1
ATOM 1333 C CA . GLU A 1 173 ? 5.358 -3.045 10.040 1.00 97.06 173 GLU A CA 1
ATOM 1334 C C . GLU A 1 173 ? 3.934 -2.562 10.346 1.00 97.06 173 GLU A C 1
ATOM 1336 O O . GLU A 1 173 ? 3.469 -2.694 11.477 1.00 97.06 173 GLU A O 1
ATOM 1341 N N . LEU A 1 174 ? 3.209 -2.058 9.340 1.00 96.38 174 LEU A N 1
ATOM 1342 C CA . LEU A 1 174 ? 1.820 -1.616 9.511 1.00 96.38 174 LEU A CA 1
ATOM 1343 C C . LEU A 1 174 ? 0.893 -2.767 9.923 1.00 96.38 174 LEU A C 1
ATOM 1345 O O . LEU A 1 174 ? -0.041 -2.556 10.692 1.00 96.38 174 LEU A O 1
ATOM 1349 N N . GLN A 1 175 ? 1.131 -3.979 9.415 1.00 95.75 175 GLN A N 1
ATOM 1350 C CA . GLN A 1 175 ? 0.363 -5.165 9.804 1.00 95.75 175 GLN A CA 1
ATOM 1351 C C . GLN A 1 175 ? 0.624 -5.549 11.261 1.00 95.75 175 GLN A C 1
ATOM 1353 O O . GLN A 1 175 ? -0.330 -5.807 11.990 1.00 95.75 175 GLN A O 1
ATOM 1358 N N . LEU A 1 176 ? 1.883 -5.504 11.704 1.00 97.56 176 LEU A N 1
ATOM 1359 C CA . LEU A 1 176 ? 2.236 -5.739 13.104 1.00 97.56 176 LEU A CA 1
ATOM 1360 C C . LEU A 1 176 ? 1.601 -4.697 14.037 1.00 97.56 176 LEU A C 1
ATOM 1362 O O . LEU A 1 176 ? 1.056 -5.066 15.077 1.00 97.56 176 LEU A O 1
ATOM 1366 N N . ASP A 1 177 ? 1.622 -3.413 13.664 1.00 95.69 177 ASP A N 1
ATOM 1367 C CA . ASP A 1 177 ? 0.948 -2.356 14.435 1.00 95.69 177 ASP A CA 1
ATOM 1368 C C . ASP A 1 177 ? -0.573 -2.575 14.474 1.00 95.69 177 ASP A C 1
ATOM 1370 O O . ASP A 1 177 ? -1.211 -2.395 15.512 1.00 95.69 177 ASP A O 1
ATOM 1374 N N . ALA A 1 178 ? -1.167 -3.030 13.366 1.00 95.31 178 ALA A N 1
ATOM 1375 C CA . ALA A 1 178 ? -2.597 -3.311 13.297 1.00 95.31 178 ALA A CA 1
ATOM 1376 C C . ALA A 1 178 ? -2.998 -4.471 14.212 1.00 95.31 178 ALA A C 1
ATOM 1378 O O . ALA A 1 178 ? -3.997 -4.356 14.925 1.00 95.31 178 ALA A O 1
ATOM 1379 N N . ASP A 1 179 ? -2.221 -5.552 14.229 1.00 95.50 179 ASP A N 1
ATOM 1380 C CA . ASP A 1 179 ? -2.462 -6.693 15.113 1.00 95.50 179 ASP A CA 1
ATOM 1381 C C . ASP A 1 179 ? -2.311 -6.287 16.586 1.00 95.50 179 ASP A C 1
ATOM 1383 O O . ASP A 1 179 ? -3.211 -6.540 17.390 1.00 95.50 179 ASP A O 1
ATOM 1387 N N . ALA A 1 180 ? -1.249 -5.550 16.929 1.00 95.69 180 ALA A N 1
ATOM 1388 C CA . ALA A 1 180 ? -1.028 -5.054 18.288 1.00 95.69 180 ALA A CA 1
ATOM 1389 C C . ALA A 1 180 ? -2.160 -4.128 18.771 1.00 95.69 180 ALA A C 1
ATOM 1391 O O . ALA A 1 180 ? -2.610 -4.221 19.918 1.00 95.69 180 ALA A O 1
ATOM 1392 N N . ARG A 1 181 ? -2.657 -3.242 17.898 1.00 94.38 181 ARG A N 1
ATOM 1393 C CA . ARG A 1 181 ? -3.796 -2.360 18.199 1.00 94.38 181 ARG A CA 1
ATOM 1394 C C . ARG A 1 181 ? -5.098 -3.131 18.343 1.00 94.38 181 ARG A C 1
ATOM 1396 O O . ARG A 1 181 ? -5.877 -2.807 19.237 1.00 94.38 181 ARG A O 1
ATOM 1403 N N . ARG A 1 182 ? -5.337 -4.145 17.505 1.00 95.00 182 ARG A N 1
ATOM 1404 C CA . ARG A 1 182 ? -6.517 -5.009 17.630 1.00 95.00 182 ARG A CA 1
ATOM 1405 C C . ARG A 1 182 ? -6.536 -5.691 18.995 1.00 95.00 182 ARG A C 1
ATOM 1407 O O . ARG A 1 182 ? -7.529 -5.583 19.705 1.00 95.00 182 ARG A O 1
ATOM 1414 N N . GLU A 1 183 ? -5.419 -6.293 19.397 1.00 96.38 183 GLU A N 1
ATOM 1415 C CA . GLU A 1 183 ? -5.289 -6.930 20.712 1.00 96.38 183 GLU A CA 1
ATOM 1416 C C . GLU A 1 183 ? -5.461 -5.934 21.867 1.00 96.38 183 GLU A C 1
ATOM 1418 O O . GLU A 1 183 ? -6.029 -6.273 22.904 1.00 96.38 183 GLU A O 1
ATOM 1423 N N . ALA A 1 184 ? -4.971 -4.699 21.722 1.00 94.25 184 ALA A N 1
ATOM 1424 C CA . ALA A 1 184 ? -5.169 -3.658 22.729 1.00 94.25 184 ALA A CA 1
ATOM 1425 C C . ALA A 1 184 ? -6.648 -3.271 22.878 1.00 94.25 184 ALA A C 1
ATOM 1427 O O . ALA A 1 184 ? -7.135 -3.170 24.002 1.00 94.25 184 ALA A O 1
ATOM 1428 N N . ILE A 1 185 ? -7.365 -3.111 21.762 1.00 94.12 185 ILE A N 1
ATOM 1429 C CA . ILE A 1 185 ? -8.805 -2.827 21.756 1.00 94.12 185 ILE A CA 1
ATOM 1430 C C . ILE A 1 185 ? -9.581 -3.981 22.400 1.00 94.12 185 ILE A C 1
ATOM 1432 O O . ILE A 1 185 ? -10.414 -3.731 23.267 1.00 94.12 185 ILE A O 1
ATOM 1436 N N . GLU A 1 186 ? -9.289 -5.228 22.021 1.00 94.69 186 GLU A N 1
ATOM 1437 C CA . GLU A 1 186 ? -9.930 -6.425 22.585 1.00 94.69 186 GLU A CA 1
ATOM 1438 C C . GLU A 1 186 ? -9.723 -6.502 24.105 1.00 94.69 186 GLU A C 1
ATOM 1440 O O . GLU A 1 186 ? -10.694 -6.605 24.856 1.00 94.69 186 GLU A O 1
ATOM 1445 N N . ARG A 1 187 ? -8.479 -6.333 24.578 1.00 95.44 187 ARG A N 1
ATOM 1446 C CA . ARG A 1 187 ? -8.160 -6.317 26.016 1.00 95.44 187 ARG A CA 1
ATOM 1447 C C . ARG A 1 187 ? -8.890 -5.211 26.777 1.00 95.44 187 ARG A C 1
ATOM 1449 O O . ARG A 1 187 ? -9.371 -5.447 27.886 1.00 95.44 187 ARG A O 1
ATOM 1456 N N . ASP A 1 188 ? -8.979 -4.012 26.209 1.00 93.06 188 ASP A N 1
ATOM 1457 C CA . ASP A 1 188 ? -9.674 -2.895 26.853 1.00 93.06 188 ASP A CA 1
ATOM 1458 C C . ASP A 1 188 ? -11.192 -3.115 26.891 1.00 93.06 188 ASP A C 1
ATOM 1460 O O . ASP A 1 188 ? -11.832 -2.788 27.894 1.00 93.06 188 ASP A O 1
ATOM 1464 N N . MET A 1 189 ? -11.774 -3.711 25.846 1.00 91.38 189 MET A N 1
ATOM 1465 C CA . MET A 1 189 ? -13.189 -4.088 25.829 1.00 91.38 189 MET A CA 1
ATOM 1466 C C . MET A 1 189 ? -13.505 -5.153 26.885 1.00 91.38 189 MET A C 1
ATOM 1468 O O . MET A 1 189 ? -14.434 -4.970 27.671 1.00 91.38 189 MET A O 1
ATOM 1472 N N . GLU A 1 190 ? -12.695 -6.209 26.988 1.00 93.81 190 GLU A N 1
ATOM 1473 C CA . GLU A 1 190 ? -12.846 -7.237 28.028 1.00 93.81 190 GLU A CA 1
ATOM 1474 C C . GLU A 1 190 ? -12.726 -6.641 29.440 1.00 93.81 190 GLU A C 1
ATOM 1476 O O . GLU A 1 190 ? -13.526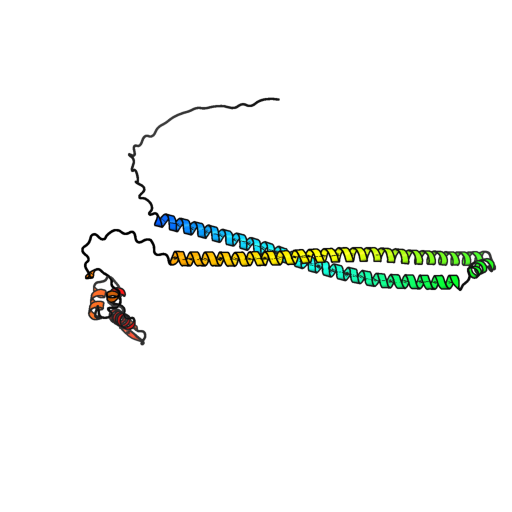 -6.937 30.334 1.00 93.81 190 GLU A O 1
ATOM 1481 N N . ALA A 1 191 ? -11.761 -5.738 29.649 1.00 90.88 191 ALA A N 1
ATOM 1482 C CA . ALA A 1 191 ? -11.601 -5.035 30.917 1.00 90.88 191 ALA A CA 1
ATOM 1483 C C . ALA A 1 191 ? -12.825 -4.163 31.253 1.00 90.88 191 ALA A C 1
ATOM 1485 O O . ALA A 1 191 ? -13.230 -4.089 32.419 1.00 90.88 191 ALA A O 1
ATOM 1486 N N . GLN A 1 192 ? -13.436 -3.514 30.257 1.00 89.75 192 GLN A N 1
ATOM 1487 C CA . GLN A 1 192 ? -14.666 -2.739 30.436 1.00 89.75 192 GLN A CA 1
ATOM 1488 C C . GLN A 1 192 ? -15.860 -3.623 30.792 1.00 89.75 192 GLN A C 1
ATOM 1490 O O . GLN A 1 192 ? -16.609 -3.279 31.709 1.00 89.75 192 GLN A O 1
ATOM 1495 N N . GLU A 1 193 ? -16.031 -4.760 30.120 1.00 89.31 193 GLU A N 1
ATOM 1496 C CA . GLU A 1 193 ? -17.102 -5.716 30.414 1.00 89.31 193 GLU A CA 1
ATOM 1497 C C . GLU A 1 193 ? -16.975 -6.276 31.834 1.00 89.31 193 GLU A C 1
ATOM 1499 O O . GLU A 1 193 ? -17.950 -6.288 32.592 1.00 89.31 193 GLU A O 1
ATOM 1504 N N . ALA A 1 194 ? -15.758 -6.642 32.248 1.00 90.50 194 ALA A N 1
ATOM 1505 C CA . ALA A 1 194 ? -15.487 -7.108 33.604 1.00 90.50 194 ALA A CA 1
ATOM 1506 C C . ALA A 1 194 ? -15.804 -6.036 34.663 1.00 90.50 194 ALA A C 1
ATOM 1508 O O . ALA A 1 194 ? -16.429 -6.339 35.687 1.00 90.50 194 ALA A O 1
ATOM 1509 N N . ARG A 1 195 ? -15.424 -4.773 34.415 1.00 86.75 195 ARG A N 1
ATOM 1510 C CA . ARG A 1 195 ? -15.739 -3.640 35.306 1.00 86.75 195 ARG A CA 1
ATOM 1511 C C . ARG A 1 195 ? -17.239 -3.362 35.372 1.00 86.75 195 ARG A C 1
ATOM 1513 O O . ARG A 1 195 ? -17.769 -3.173 36.465 1.00 86.75 195 ARG A O 1
ATOM 1520 N N . ALA A 1 196 ? -17.932 -3.371 34.235 1.00 86.06 196 ALA A N 1
ATOM 1521 C CA . ALA A 1 196 ? -19.379 -3.179 34.182 1.00 86.06 196 ALA A CA 1
ATOM 1522 C C . ALA A 1 196 ? -20.125 -4.298 34.930 1.00 86.06 196 ALA A C 1
ATOM 1524 O O . ALA A 1 196 ? -21.052 -4.019 35.692 1.00 86.06 196 ALA A O 1
ATOM 1525 N N . ALA A 1 197 ? -19.682 -5.551 34.788 1.00 88.31 197 ALA A N 1
ATOM 1526 C CA . ALA A 1 197 ? -20.233 -6.684 35.527 1.00 88.31 197 ALA A CA 1
ATO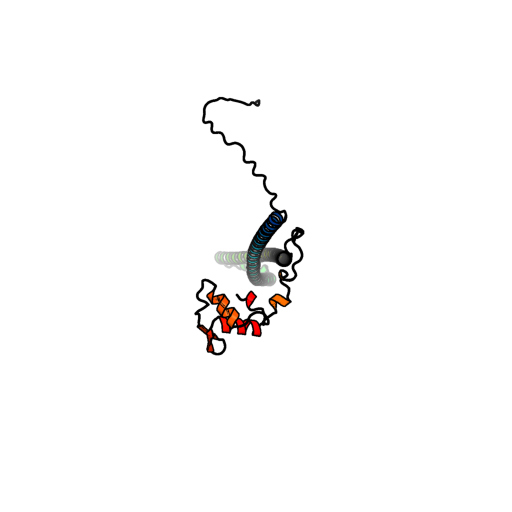M 1527 C C . ALA A 1 197 ? -19.988 -6.568 37.041 1.00 88.31 197 ALA A C 1
ATOM 1529 O O . ALA A 1 197 ? -20.883 -6.867 37.832 1.00 88.31 197 ALA A O 1
ATOM 1530 N N . ALA A 1 198 ? -18.802 -6.112 37.460 1.00 86.94 198 ALA A N 1
ATOM 1531 C CA . ALA A 1 198 ? -18.497 -5.867 38.869 1.00 86.94 198 ALA A CA 1
ATOM 1532 C C . ALA A 1 198 ? -19.395 -4.769 39.466 1.00 86.94 198 ALA A C 1
ATOM 1534 O O . ALA A 1 198 ? -19.991 -4.984 40.520 1.00 86.94 198 ALA A O 1
ATOM 1535 N N . LEU A 1 199 ? -19.571 -3.650 38.753 1.00 83.81 199 LEU A N 1
ATOM 1536 C CA . LEU A 1 199 ? -20.490 -2.570 39.136 1.00 83.81 199 LEU A CA 1
ATOM 1537 C C . LEU A 1 199 ? -21.945 -3.048 39.232 1.00 83.81 199 LEU A C 1
ATOM 1539 O O . LEU A 1 199 ? -22.664 -2.654 40.146 1.00 83.81 199 LEU A O 1
ATOM 1543 N N . GLY A 1 200 ? -22.383 -3.912 38.312 1.00 81.12 200 GLY A N 1
ATOM 1544 C CA . GLY A 1 200 ? -23.718 -4.509 38.351 1.00 81.12 200 GLY A CA 1
ATOM 1545 C C . GLY A 1 200 ? -23.940 -5.395 39.581 1.00 81.12 200 GLY A C 1
ATOM 1546 O O . GLY A 1 200 ? -25.002 -5.324 40.197 1.00 81.12 200 GLY A O 1
ATOM 1547 N N . ARG A 1 201 ? -22.936 -6.192 39.976 1.00 82.56 201 ARG A N 1
ATOM 1548 C CA . ARG A 1 201 ? -23.005 -7.027 41.190 1.00 82.56 201 ARG A CA 1
ATOM 1549 C C . ARG A 1 201 ? -23.058 -6.188 42.464 1.00 82.56 201 ARG A C 1
ATOM 1551 O O . ARG A 1 201 ? -23.923 -6.447 43.294 1.00 82.56 201 ARG A O 1
ATOM 1558 N N . ASP A 1 202 ? -22.205 -5.171 42.575 1.00 78.81 202 ASP A N 1
ATOM 1559 C CA . ASP A 1 202 ? -22.198 -4.242 43.716 1.00 78.81 202 ASP A CA 1
ATOM 1560 C C . ASP A 1 202 ? -23.556 -3.529 43.861 1.00 78.81 202 ASP A C 1
ATOM 1562 O O . ASP A 1 202 ? -24.085 -3.371 44.959 1.00 78.81 202 ASP A O 1
ATOM 1566 N N . LEU A 1 203 ? -24.203 -3.196 42.736 1.00 66.88 203 LEU A N 1
ATOM 1567 C CA . LEU A 1 203 ? -25.539 -2.595 42.722 1.00 66.88 203 LEU A CA 1
ATOM 1568 C C . LEU A 1 203 ? -26.621 -3.554 43.244 1.00 66.88 203 LEU A C 1
ATOM 1570 O O . LEU A 1 203 ? -27.467 -3.147 44.040 1.00 66.88 203 LEU A O 1
ATOM 1574 N N . VAL A 1 204 ? -26.584 -4.824 42.834 1.00 77.69 204 VAL A N 1
ATOM 1575 C CA . VAL A 1 204 ? -27.503 -5.857 43.343 1.00 77.69 204 VAL A CA 1
ATOM 1576 C C . VAL A 1 204 ? -27.280 -6.105 44.837 1.00 77.69 204 VAL A C 1
ATOM 1578 O O . VAL A 1 204 ? -28.250 -6.264 45.578 1.00 77.69 204 VAL A O 1
ATOM 1581 N N . GLU A 1 205 ? -26.029 -6.111 45.297 1.00 77.88 205 GLU A N 1
ATOM 1582 C CA . GLU A 1 205 ? -25.689 -6.287 46.711 1.00 77.88 205 GLU A CA 1
ATOM 1583 C C . GLU A 1 205 ? -26.168 -5.103 47.560 1.00 77.88 205 GLU A C 1
ATOM 1585 O O . GLU A 1 205 ? -26.820 -5.310 48.584 1.00 77.88 205 GLU A O 1
ATOM 1590 N N . LEU A 1 206 ? -25.969 -3.867 47.092 1.00 67.25 206 LEU A N 1
ATOM 1591 C CA . LEU A 1 206 ? -26.460 -2.662 47.762 1.00 67.25 206 LEU A CA 1
ATOM 1592 C C . LEU A 1 206 ? -27.996 -2.618 47.832 1.00 67.25 206 LEU A C 1
ATOM 1594 O O . LEU A 1 206 ? -28.546 -2.199 48.845 1.00 67.25 206 LEU A O 1
ATOM 1598 N N . MET A 1 207 ? -28.695 -3.070 46.782 1.00 63.97 207 MET A N 1
ATOM 1599 C CA . MET A 1 207 ? -30.162 -3.177 46.783 1.00 63.97 207 MET A CA 1
ATOM 1600 C C . MET A 1 207 ? -30.680 -4.301 47.689 1.00 63.97 207 MET A C 1
ATOM 1602 O O . MET A 1 207 ? -31.794 -4.204 48.200 1.00 63.97 207 MET A O 1
ATOM 1606 N N . ARG A 1 208 ? -29.898 -5.373 47.875 1.00 71.38 208 ARG A N 1
ATOM 1607 C CA . ARG A 1 208 ? -30.246 -6.502 48.748 1.00 71.38 208 ARG A CA 1
ATOM 1608 C C . ARG A 1 208 ? -29.926 -6.226 50.215 1.00 71.38 208 ARG A C 1
ATOM 1610 O O . ARG A 1 208 ? -30.561 -6.841 51.064 1.00 71.38 208 ARG A O 1
ATOM 1617 N N . SER A 1 209 ? -28.971 -5.348 50.518 1.00 52.06 209 SER A N 1
ATOM 1618 C CA . SER A 1 209 ? -28.582 -5.025 51.891 1.00 52.06 209 SER A CA 1
ATOM 1619 C C . SER A 1 209 ? -29.711 -4.251 52.593 1.00 52.06 209 SER A C 1
ATOM 1621 O O . SER A 1 209 ? -29.959 -3.093 52.244 1.00 52.06 209 SER A O 1
ATOM 1623 N N . PRO A 1 210 ? -30.438 -4.851 53.559 1.00 45.88 210 PRO A N 1
ATOM 1624 C CA . PRO A 1 210 ? -31.405 -4.104 54.347 1.00 45.88 210 PRO A CA 1
ATOM 1625 C C . PRO A 1 210 ? -30.645 -3.079 55.194 1.00 45.88 210 PRO A C 1
ATOM 1627 O O . PRO A 1 210 ? -29.584 -3.378 55.747 1.00 45.88 210 PRO A O 1
ATOM 1630 N N . ALA A 1 211 ? -31.180 -1.859 55.293 1.00 39.34 211 ALA A N 1
ATOM 1631 C CA . ALA A 1 211 ? -30.668 -0.855 56.220 1.00 39.34 211 ALA A CA 1
ATOM 1632 C C . ALA A 1 211 ? -30.467 -1.488 57.612 1.00 39.34 211 ALA A C 1
ATOM 1634 O O . ALA A 1 211 ? -31.307 -2.296 58.020 1.00 39.34 211 ALA A O 1
ATOM 1635 N N . PRO A 1 212 ? -29.395 -1.150 58.355 1.00 41.19 212 PRO A N 1
ATOM 1636 C CA . PRO A 1 212 ? -29.237 -1.644 59.711 1.00 41.19 212 PRO A CA 1
ATOM 1637 C C . PRO A 1 212 ? -30.448 -1.174 60.513 1.00 41.19 212 PRO A C 1
ATOM 1639 O O . PRO A 1 212 ? -30.607 0.019 60.773 1.00 41.19 212 PRO A O 1
ATOM 1642 N N . THR A 1 213 ? -31.326 -2.107 60.874 1.00 42.19 213 THR A N 1
ATOM 1643 C CA . THR A 1 213 ? -32.361 -1.887 61.878 1.00 42.19 213 THR A CA 1
ATOM 1644 C C . THR A 1 213 ? -31.647 -1.461 63.148 1.00 42.19 213 THR A C 1
ATOM 1646 O O . THR A 1 213 ? -31.007 -2.270 63.821 1.00 42.19 213 THR A O 1
ATOM 1649 N N . SER A 1 214 ? -31.702 -0.163 63.439 1.00 40.97 214 SER A N 1
ATOM 1650 C CA . SER A 1 214 ? -31.308 0.398 64.719 1.00 40.97 214 SER A CA 1
ATOM 1651 C C . SER A 1 214 ? -32.145 -0.286 65.793 1.00 40.97 214 SER A C 1
ATOM 1653 O O . SER A 1 214 ? -33.349 -0.045 65.886 1.00 40.97 214 SER A O 1
ATOM 1655 N N . GLY A 1 215 ? -31.513 -1.167 66.565 1.00 37.91 215 GLY A N 1
ATOM 1656 C CA . GLY A 1 215 ? -32.093 -1.755 67.762 1.00 37.91 215 GLY A CA 1
ATOM 1657 C C . GLY A 1 215 ? -32.355 -0.663 68.793 1.00 37.91 215 GLY A C 1
ATOM 1658 O O . GLY A 1 215 ? -31.484 -0.336 69.590 1.00 37.91 215 GLY A O 1
ATOM 1659 N N . GLY A 1 216 ? -33.547 -0.078 68.742 1.00 35.59 216 GLY A N 1
ATOM 1660 C CA . GLY A 1 216 ? -34.201 0.466 69.920 1.00 35.59 216 GLY A CA 1
ATOM 1661 C C . GLY A 1 216 ? -35.048 -0.653 70.505 1.00 35.59 216 GLY A C 1
ATOM 1662 O O . GLY A 1 216 ? -35.915 -1.178 69.810 1.00 35.59 216 GLY A O 1
ATOM 1663 N N . GLU A 1 217 ? -34.771 -1.054 71.744 1.00 35.97 217 GLU A N 1
ATOM 1664 C CA . GLU A 1 217 ? -35.675 -1.925 72.493 1.00 35.97 217 GLU A CA 1
ATOM 1665 C C . GLU A 1 217 ? -37.074 -1.283 72.515 1.00 35.97 217 GLU A C 1
ATOM 1667 O O . GLU A 1 217 ? -37.204 -0.138 72.962 1.00 35.97 217 GLU A O 1
ATOM 1672 N N . PRO A 1 218 ? -38.130 -1.962 72.035 1.00 47.25 218 PRO A N 1
ATOM 1673 C CA . PRO A 1 218 ? -39.481 -1.467 72.217 1.00 47.25 218 PRO A CA 1
ATOM 1674 C C . PRO A 1 218 ? -39.851 -1.624 73.696 1.00 47.25 218 PRO A C 1
ATOM 1676 O O . PRO A 1 218 ? -40.149 -2.720 74.167 1.00 47.25 218 PRO A O 1
ATOM 1679 N N . SER A 1 219 ? -39.840 -0.523 74.450 1.00 50.38 219 SER A N 1
ATOM 1680 C CA . SER A 1 219 ? -40.459 -0.448 75.775 1.00 50.38 219 SER A CA 1
ATOM 1681 C C . SER A 1 219 ? -41.981 -0.357 75.629 1.00 50.38 219 SER A C 1
ATOM 1683 O O . SER A 1 219 ? -42.613 0.675 75.832 1.00 50.38 219 SER A O 1
ATOM 1685 N N . GLY A 1 220 ? -42.581 -1.476 75.251 1.00 50.41 220 GLY A N 1
ATOM 1686 C CA . GLY A 1 220 ? -44.019 -1.691 75.259 1.00 50.41 220 GLY A CA 1
ATOM 1687 C C . GLY A 1 220 ? -44.255 -3.169 75.506 1.00 50.41 220 GLY A C 1
ATOM 1688 O O . GLY A 1 220 ? -43.567 -4.003 74.922 1.00 50.41 220 GLY A O 1
ATOM 1689 N N . ALA A 1 221 ? -45.174 -3.506 76.410 1.00 48.50 221 ALA A N 1
ATOM 1690 C CA . ALA A 1 221 ? -45.598 -4.889 76.578 1.00 48.50 221 ALA A CA 1
ATOM 1691 C C . ALA A 1 221 ? -45.973 -5.460 75.201 1.00 48.50 221 ALA A C 1
ATOM 1693 O O . ALA A 1 221 ? -46.681 -4.806 74.436 1.00 48.50 221 ALA A O 1
ATOM 1694 N N . PHE A 1 222 ? -45.441 -6.639 74.876 1.00 48.22 222 PHE A N 1
ATOM 1695 C CA . PHE A 1 222 ? -45.743 -7.333 73.631 1.00 48.22 222 PHE A CA 1
ATOM 1696 C C . PHE A 1 222 ? -47.244 -7.621 73.591 1.00 48.22 222 PHE A C 1
ATOM 1698 O O . PHE A 1 222 ? -47.728 -8.501 74.303 1.00 48.22 222 PHE A O 1
ATOM 1705 N N . ASP A 1 223 ? -47.967 -6.837 72.798 1.00 55.44 223 ASP A N 1
ATOM 1706 C CA . ASP A 1 223 ? -49.377 -7.051 72.520 1.00 55.44 223 ASP A CA 1
ATOM 1707 C C . ASP A 1 223 ? -49.461 -7.891 71.235 1.00 55.44 223 ASP A C 1
ATOM 1709 O O . ASP A 1 223 ? -49.105 -7.386 70.162 1.00 55.44 223 ASP A O 1
ATOM 1713 N N . PRO A 1 224 ? -49.831 -9.184 71.306 1.00 55.22 224 PRO A N 1
ATOM 1714 C CA . PRO A 1 224 ? -49.860 -10.067 70.139 1.00 55.22 224 PRO A CA 1
ATOM 1715 C C . PRO A 1 224 ? -50.830 -9.591 69.044 1.00 55.22 224 PRO A C 1
ATOM 1717 O O . PRO A 1 224 ? -50.682 -10.002 67.896 1.00 55.22 224 PRO A O 1
ATOM 1720 N N . GLU A 1 225 ? -51.753 -8.679 69.365 1.00 50.06 225 GLU A N 1
ATOM 1721 C CA . GLU A 1 225 ? -52.661 -8.024 68.413 1.00 50.06 225 GLU A CA 1
ATOM 1722 C C . GLU A 1 225 ? -51.981 -6.933 67.557 1.00 50.06 225 GLU A C 1
ATOM 1724 O O . GLU A 1 225 ? -52.482 -6.582 66.492 1.00 50.06 225 GLU A O 1
ATOM 1729 N N . ASN A 1 226 ? -50.808 -6.426 67.962 1.00 53.78 226 ASN A N 1
ATOM 1730 C CA . ASN A 1 226 ? -50.046 -5.413 67.212 1.00 53.78 226 ASN A CA 1
ATOM 1731 C C . ASN A 1 226 ? -48.915 -6.002 66.356 1.00 53.78 226 ASN A C 1
ATOM 1733 O O . ASN A 1 226 ? -48.183 -5.265 65.688 1.00 53.78 226 ASN A O 1
ATOM 1737 N N . VAL A 1 227 ? -48.752 -7.326 66.350 1.00 55.34 227 VAL A N 1
ATOM 1738 C CA . VAL A 1 227 ? -47.806 -7.993 65.455 1.00 55.34 227 VAL A CA 1
ATOM 1739 C C . VAL A 1 227 ? -48.517 -8.276 64.143 1.00 55.34 227 VAL A C 1
ATOM 1741 O O . VAL A 1 227 ? -49.392 -9.138 64.068 1.00 55.34 227 VAL A O 1
ATOM 1744 N N . ILE A 1 228 ? -48.116 -7.583 63.077 1.00 58.09 228 ILE A N 1
ATOM 1745 C CA . ILE A 1 228 ? -48.551 -7.938 61.727 1.00 58.09 228 ILE A CA 1
ATOM 1746 C C . ILE A 1 228 ? -47.859 -9.251 61.340 1.00 58.09 228 ILE A C 1
ATOM 1748 O O . ILE A 1 228 ? -46.760 -9.270 60.789 1.00 58.09 228 ILE A O 1
ATOM 1752 N N . THR A 1 229 ? -48.475 -10.371 61.708 1.00 63.31 229 THR A N 1
ATOM 1753 C CA . THR A 1 229 ? -48.028 -11.704 61.303 1.00 63.31 229 THR A CA 1
ATOM 1754 C C . THR A 1 229 ? -48.455 -11.983 59.860 1.00 63.31 229 THR A C 1
ATOM 1756 O O . THR A 1 229 ? -49.417 -11.401 59.359 1.00 63.31 229 THR A O 1
ATOM 1759 N N . ASP A 1 230 ? -47.779 -12.916 59.186 1.00 71.19 230 ASP A N 1
ATOM 1760 C CA . ASP A 1 230 ? -48.182 -13.397 57.850 1.00 71.19 230 ASP A CA 1
ATOM 1761 C C . ASP A 1 230 ? -49.633 -13.936 57.859 1.00 71.19 230 ASP A C 1
ATOM 1763 O O . ASP A 1 230 ? -50.340 -13.873 56.858 1.00 71.19 230 ASP A O 1
ATOM 1767 N N . ALA A 1 231 ? -50.132 -14.370 59.025 1.00 68.00 231 ALA A N 1
ATOM 1768 C CA . ALA A 1 231 ? -51.534 -14.731 59.217 1.00 68.00 231 ALA A CA 1
ATOM 1769 C C . ALA A 1 231 ? -52.485 -13.530 59.045 1.00 68.00 231 ALA A C 1
ATOM 1771 O O . ALA A 1 231 ? -53.515 -13.671 58.394 1.00 68.00 231 ALA A O 1
ATOM 1772 N N . ASN A 1 232 ? -52.120 -12.338 59.531 1.00 70.00 232 ASN A N 1
ATOM 1773 C CA . ASN A 1 232 ? -52.928 -11.122 59.371 1.00 70.00 232 ASN A CA 1
ATOM 1774 C C . ASN A 1 232 ? -52.956 -10.633 57.917 1.00 70.00 232 ASN A C 1
ATOM 1776 O O . ASN A 1 232 ? -53.975 -10.110 57.470 1.00 70.00 232 ASN A O 1
ATOM 1780 N N . PHE A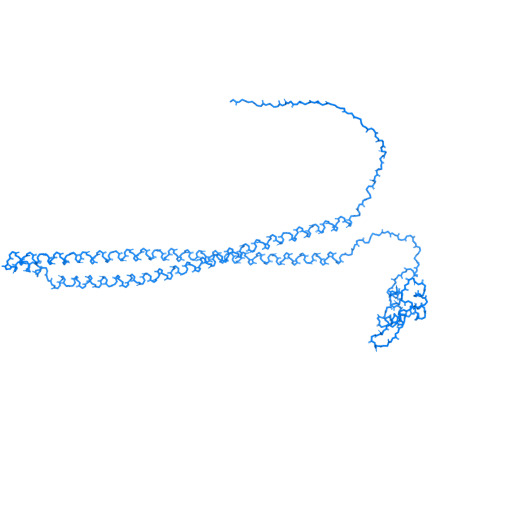 1 233 ? -51.871 -10.846 57.164 1.00 75.00 233 PHE A N 1
ATOM 1781 C CA . PHE A 1 233 ? -51.832 -10.562 55.727 1.00 75.00 233 PHE A CA 1
ATOM 1782 C C . PHE A 1 233 ? -52.637 -11.564 54.901 1.00 75.00 233 PHE A C 1
ATOM 1784 O O . PHE A 1 233 ? -53.160 -11.177 53.861 1.00 75.00 233 PHE A O 1
ATOM 1791 N N . ARG A 1 234 ? -52.763 -12.819 55.352 1.00 76.81 234 ARG A N 1
ATOM 1792 C CA . ARG A 1 234 ? -53.440 -13.900 54.613 1.00 76.81 234 ARG A CA 1
ATOM 1793 C C . ARG A 1 234 ? -54.871 -14.202 55.062 1.00 76.81 234 ARG A C 1
ATOM 1795 O O . ARG A 1 234 ? -55.526 -15.055 54.466 1.00 76.81 234 ARG A O 1
ATOM 1802 N N . ALA A 1 235 ? -55.372 -13.517 56.089 1.00 80.00 235 ALA A N 1
ATOM 1803 C CA . ALA A 1 235 ? -56.732 -13.682 56.600 1.00 80.00 235 ALA A CA 1
ATOM 1804 C C . ALA A 1 235 ? -57.772 -13.045 55.657 1.00 80.00 235 ALA A C 1
ATOM 1806 O O . ALA A 1 235 ? -58.312 -11.968 55.930 1.00 80.00 235 ALA A O 1
ATOM 1807 N N . ALA A 1 236 ? -58.026 -13.698 54.520 1.00 79.81 236 ALA A N 1
ATOM 1808 C CA . ALA A 1 236 ? -58.961 -13.248 53.485 1.00 79.81 236 ALA A CA 1
ATOM 1809 C C . ALA A 1 236 ? -60.413 -13.100 53.988 1.00 79.81 236 ALA A C 1
ATOM 1811 O O . ALA A 1 236 ? -61.193 -12.342 53.422 1.00 79.81 236 ALA A O 1
ATOM 1812 N N . ASP A 1 237 ? -60.759 -13.777 55.081 1.00 79.25 237 ASP A N 1
ATOM 1813 C CA . ASP A 1 237 ? -62.051 -13.750 55.770 1.00 79.25 237 ASP A CA 1
ATOM 1814 C C . ASP A 1 237 ? -62.109 -12.758 56.948 1.00 79.25 237 ASP A C 1
ATOM 1816 O O . ASP A 1 237 ? -63.139 -12.637 57.610 1.00 79.25 237 ASP A O 1
ATOM 1820 N N . SER A 1 238 ? -61.035 -12.000 57.200 1.00 81.38 238 SER A N 1
ATOM 1821 C CA . SER A 1 238 ? -60.943 -11.065 58.337 1.00 81.38 238 SER A CA 1
ATOM 1822 C C . SER A 1 238 ? -61.901 -9.867 58.274 1.00 81.38 238 SER A C 1
ATOM 1824 O O . SER A 1 238 ? -61.974 -9.087 59.232 1.00 81.38 238 SER A O 1
ATOM 1826 N N . MET A 1 239 ? -62.616 -9.692 57.159 1.00 83.56 239 MET A N 1
ATOM 1827 C CA . MET A 1 239 ? -63.616 -8.649 56.956 1.00 83.56 239 MET A CA 1
ATOM 1828 C C . MET A 1 239 ? -64.663 -9.114 55.940 1.00 83.56 239 MET A C 1
ATOM 1830 O O . MET A 1 239 ? -64.327 -9.565 54.848 1.00 83.56 239 MET A O 1
ATOM 1834 N N . THR A 1 240 ? -65.945 -8.998 56.287 1.00 86.94 240 THR A N 1
ATOM 1835 C CA . THR A 1 240 ? -67.041 -9.344 55.372 1.00 86.94 240 THR A CA 1
ATOM 1836 C C . THR A 1 240 ? -67.259 -8.232 54.346 1.00 86.94 240 THR A C 1
ATOM 1838 O O . THR A 1 240 ? -66.912 -7.078 54.588 1.00 86.94 240 THR A O 1
ATOM 1841 N N . THR A 1 241 ? -67.910 -8.539 53.221 1.00 86.25 241 THR A N 1
ATOM 1842 C CA . THR A 1 241 ? -68.286 -7.533 52.209 1.00 86.25 241 THR A CA 1
ATOM 1843 C C . THR A 1 241 ? -69.096 -6.375 52.802 1.00 86.25 241 THR A C 1
ATOM 1845 O O . THR A 1 241 ? -68.887 -5.227 52.425 1.00 86.25 241 THR A O 1
ATOM 1848 N N . ALA A 1 242 ? -69.977 -6.657 53.770 1.00 86.38 242 ALA A N 1
ATOM 1849 C CA . ALA A 1 242 ? -70.735 -5.631 54.486 1.00 86.38 242 ALA A CA 1
ATOM 1850 C C . ALA A 1 242 ? -69.829 -4.751 55.362 1.00 86.38 242 ALA A C 1
ATOM 1852 O O . ALA A 1 242 ? -69.977 -3.535 55.353 1.00 86.38 242 ALA A O 1
ATOM 1853 N N . GLY A 1 243 ? -68.849 -5.349 56.049 1.00 86.12 243 GLY A N 1
ATOM 1854 C CA . GLY A 1 243 ? -67.859 -4.594 56.816 1.00 86.12 243 GLY A CA 1
ATOM 1855 C C . GLY A 1 243 ? -66.996 -3.696 55.928 1.00 86.12 243 GLY A C 1
ATOM 1856 O O . GLY A 1 243 ? -66.728 -2.558 56.294 1.00 86.12 243 GLY A O 1
ATOM 1857 N N . ILE A 1 244 ? -66.598 -4.173 54.741 1.00 86.62 244 ILE A N 1
ATOM 185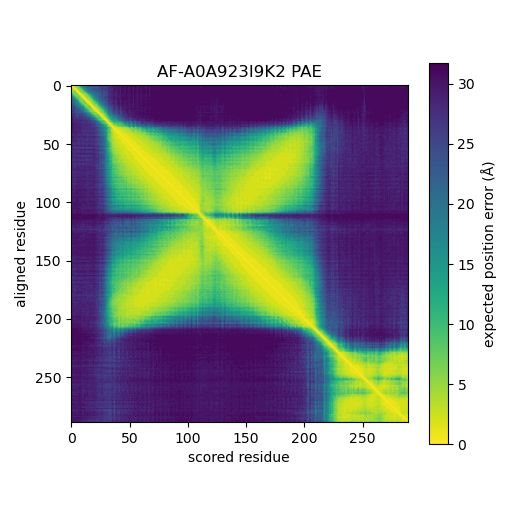8 C CA . ILE A 1 244 ? -65.856 -3.379 53.742 1.00 86.62 244 ILE A CA 1
ATOM 1859 C C . ILE A 1 244 ? -66.693 -2.184 53.281 1.00 86.62 244 ILE A C 1
ATOM 1861 O O . ILE A 1 244 ? -66.177 -1.074 53.212 1.00 86.62 244 ILE A O 1
ATOM 1865 N N . GLN A 1 245 ? -67.981 -2.394 53.007 1.00 86.12 245 GLN A N 1
ATOM 1866 C CA . GLN A 1 245 ? -68.889 -1.314 52.625 1.00 86.12 245 GLN A CA 1
ATOM 1867 C C . GLN A 1 245 ? -69.024 -0.265 53.741 1.00 86.12 245 GLN A C 1
ATOM 1869 O O . GLN A 1 245 ? -68.871 0.922 53.472 1.00 86.12 245 GLN A O 1
ATOM 1874 N N . GLU A 1 246 ? -69.221 -0.696 54.989 1.00 86.81 246 GLU A N 1
ATOM 1875 C CA . GLU A 1 246 ? -69.301 0.200 56.150 1.00 86.81 246 GLU A CA 1
ATOM 1876 C C . GLU A 1 246 ? -68.002 0.996 56.354 1.00 86.81 246 GLU A C 1
ATOM 1878 O O . GLU A 1 246 ? -68.034 2.188 56.653 1.00 86.81 246 GLU A O 1
ATOM 1883 N N . PHE A 1 247 ? -66.844 0.368 56.135 1.00 86.88 247 PHE A N 1
ATOM 1884 C CA . PHE A 1 247 ? -65.559 1.060 56.189 1.00 86.88 247 PHE A CA 1
ATOM 1885 C C . PHE A 1 247 ? -65.427 2.117 55.088 1.00 86.88 247 PHE A C 1
ATOM 1887 O O . PHE A 1 247 ? -65.011 3.238 55.370 1.00 86.88 247 PHE A O 1
ATOM 1894 N N . LEU A 1 248 ? -65.796 1.789 53.847 1.00 86.94 248 LEU A N 1
ATOM 1895 C CA . LEU A 1 248 ? -65.736 2.734 52.730 1.00 86.94 248 LEU A CA 1
ATOM 1896 C C . LEU A 1 248 ? -66.680 3.927 52.933 1.00 86.94 248 LEU A C 1
ATOM 1898 O O . LEU A 1 248 ? -66.310 5.038 52.573 1.00 86.94 248 LEU A O 1
ATOM 1902 N N . GLU A 1 249 ? -67.844 3.721 53.553 1.00 86.88 249 GLU A N 1
ATOM 1903 C CA . GLU A 1 249 ? -68.790 4.791 53.912 1.00 86.88 249 GLU A CA 1
ATOM 1904 C C . GLU A 1 249 ? -68.251 5.730 55.003 1.00 86.88 249 GLU A C 1
ATOM 1906 O O . GLU A 1 249 ? -68.604 6.909 55.048 1.00 86.88 249 GLU A O 1
ATOM 1911 N N . GLN A 1 250 ? -67.379 5.229 55.881 1.00 85.69 250 GLN A N 1
ATOM 1912 C CA . GLN A 1 250 ? -66.724 6.034 56.916 1.00 85.69 250 GLN A CA 1
ATOM 1913 C C . GLN A 1 250 ? -65.499 6.802 56.395 1.00 85.69 250 GLN A C 1
ATOM 1915 O O . GLN A 1 250 ? -65.053 7.750 57.048 1.00 85.69 250 GLN A O 1
ATOM 1920 N N . GLN A 1 251 ? -64.948 6.421 55.238 1.00 81.81 251 GLN A N 1
ATOM 1921 C CA . GLN A 1 251 ? -63.801 7.093 54.632 1.00 81.81 251 GLN A CA 1
ATOM 1922 C C . GLN A 1 251 ? -64.249 8.205 53.670 1.00 81.81 251 GLN A C 1
ATOM 1924 O O . GLN A 1 251 ? -65.129 7.993 52.838 1.00 81.81 251 GLN A O 1
ATOM 1929 N N . PRO A 1 252 ? -63.623 9.395 53.702 1.00 71.06 252 PRO A N 1
ATOM 1930 C CA . PRO A 1 252 ? -63.897 10.428 52.711 1.00 71.06 252 PRO A CA 1
ATOM 1931 C C . PRO A 1 252 ? -63.358 9.987 51.340 1.00 71.06 252 PRO A C 1
ATOM 1933 O O . PRO A 1 252 ? -62.158 10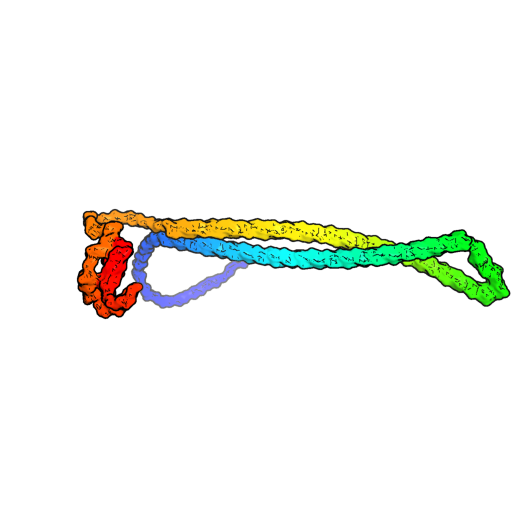.061 51.077 1.00 71.06 252 PRO A O 1
ATOM 1936 N N . GLY A 1 253 ? -64.237 9.531 50.445 1.00 78.19 253 GLY A N 1
ATOM 1937 C CA . GLY A 1 253 ? -63.842 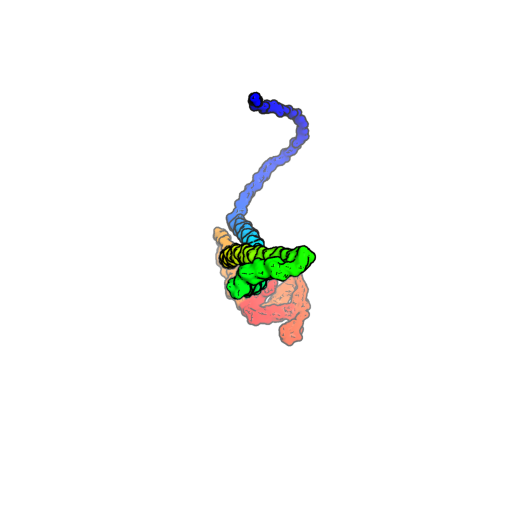9.054 49.121 1.00 78.19 253 GLY A CA 1
ATOM 1938 C C . GLY A 1 253 ? -65.020 8.748 48.201 1.00 78.19 253 GLY A C 1
ATOM 1939 O O . GLY A 1 253 ? -66.172 8.826 48.598 1.00 78.19 253 GLY A O 1
ATOM 1940 N N . ILE A 1 254 ? -64.712 8.409 46.946 1.00 80.75 254 ILE A N 1
ATOM 1941 C CA . ILE A 1 254 ? -65.710 8.044 45.919 1.00 80.75 254 ILE A CA 1
ATOM 1942 C C . ILE A 1 254 ? -66.019 6.540 45.888 1.00 80.75 254 ILE A C 1
ATOM 1944 O O . ILE A 1 254 ? -66.819 6.090 45.073 1.00 80.75 254 ILE A O 1
ATOM 1948 N N . LEU A 1 255 ? -65.311 5.746 46.696 1.00 80.81 255 LEU A N 1
ATOM 1949 C CA . LEU A 1 255 ? -65.330 4.284 46.619 1.00 80.81 255 LEU A CA 1
ATOM 1950 C C . LEU A 1 255 ? -66.580 3.665 47.259 1.00 80.81 255 LEU A C 1
ATOM 1952 O O . LEU A 1 255 ? -66.948 2.557 46.884 1.00 80.81 255 LEU A O 1
ATOM 1956 N N . ASP A 1 256 ? -67.262 4.382 48.152 1.00 80.12 256 ASP A N 1
ATOM 1957 C CA . ASP A 1 256 ? -68.511 3.964 48.806 1.00 80.12 256 ASP A CA 1
ATOM 1958 C C . ASP A 1 256 ? -69.670 3.752 47.810 1.00 80.12 256 ASP A C 1
ATOM 1960 O O . ASP A 1 256 ? -70.477 2.828 47.934 1.00 80.12 256 ASP A O 1
ATOM 1964 N N . THR A 1 257 ? -69.710 4.592 46.779 1.00 85.06 257 THR A N 1
ATOM 1965 C CA . THR A 1 257 ? -70.743 4.666 45.743 1.00 85.06 257 THR A CA 1
ATOM 1966 C C . THR A 1 257 ? -70.242 4.165 44.389 1.00 85.06 257 THR A C 1
ATOM 1968 O O . THR A 1 257 ? -71.028 4.044 43.443 1.00 85.06 257 THR A O 1
ATOM 1971 N N . HIS A 1 258 ? -68.953 3.827 44.278 1.00 86.06 258 HIS A N 1
ATOM 1972 C CA . HIS A 1 258 ? -68.350 3.373 43.032 1.00 86.06 258 HIS A CA 1
ATOM 1973 C C . HIS A 1 258 ? -68.871 1.996 42.605 1.00 86.06 258 HIS A C 1
ATOM 1975 O O . HIS A 1 258 ? -68.877 1.027 43.372 1.00 86.06 258 HIS A O 1
ATOM 1981 N N . ARG A 1 259 ? -69.269 1.902 41.331 1.00 88.56 259 ARG A N 1
ATOM 1982 C CA . ARG A 1 259 ? -69.690 0.659 40.681 1.00 88.56 259 ARG A CA 1
ATOM 1983 C C . ARG A 1 259 ? -69.006 0.528 39.331 1.00 88.56 259 ARG A C 1
ATOM 1985 O O . ARG A 1 259 ? -69.096 1.437 38.507 1.00 88.56 259 ARG A O 1
ATOM 1992 N N . ALA A 1 260 ? -68.367 -0.611 39.102 1.00 85.81 260 ALA A N 1
ATOM 1993 C CA . ALA A 1 260 ? -67.668 -0.912 37.859 1.00 85.81 260 ALA A CA 1
ATOM 1994 C C . ALA A 1 260 ? -67.922 -2.369 37.439 1.00 85.81 260 ALA A C 1
ATOM 1996 O O . ALA A 1 260 ? -68.261 -3.202 38.285 1.00 85.81 260 ALA A O 1
ATOM 1997 N N . PRO A 1 261 ? -67.820 -2.686 36.136 1.00 85.50 261 PRO A N 1
ATOM 1998 C CA . PRO A 1 261 ? -67.822 -4.067 35.679 1.00 85.50 261 PRO A CA 1
ATOM 1999 C C . PRO A 1 261 ? -66.584 -4.803 36.207 1.00 85.50 261 PRO A C 1
ATOM 2001 O O . PRO A 1 261 ? -65.462 -4.316 36.076 1.00 85.50 261 PRO A O 1
ATOM 2004 N N . ASP A 1 262 ? -66.800 -5.976 36.796 1.00 79.94 262 ASP A N 1
ATOM 2005 C CA . ASP A 1 262 ? -65.737 -6.888 37.211 1.00 79.94 262 ASP A CA 1
ATOM 2006 C C . ASP A 1 262 ? -65.041 -7.546 35.998 1.00 79.94 262 ASP A C 1
ATOM 2008 O O . ASP A 1 262 ? -65.413 -7.346 34.837 1.00 79.94 262 ASP A O 1
ATOM 2012 N N . HIS A 1 263 ? -64.038 -8.389 36.263 1.00 76.19 263 HIS A N 1
ATOM 2013 C CA . HIS A 1 263 ? -63.319 -9.161 35.239 1.00 76.19 263 HIS A CA 1
ATOM 2014 C C . HIS A 1 263 ? -64.205 -10.172 34.476 1.00 76.19 263 HIS A C 1
ATOM 2016 O O . HIS A 1 263 ? -63.774 -10.728 33.467 1.00 76.19 263 HIS A O 1
ATOM 2022 N N . THR A 1 264 ? -65.442 -10.396 34.933 1.00 78.56 264 THR A N 1
ATOM 2023 C CA . THR A 1 264 ? -66.475 -11.213 34.274 1.00 78.56 264 THR A CA 1
ATOM 2024 C C . THR A 1 264 ? -67.534 -10.367 33.549 1.00 78.56 264 THR A C 1
ATOM 2026 O O . THR A 1 264 ? -68.467 -10.913 32.961 1.00 78.56 264 THR A O 1
ATOM 2029 N N . GLY A 1 265 ? -67.391 -9.036 33.548 1.00 80.06 265 GLY A N 1
ATOM 2030 C CA . GLY A 1 265 ? -68.294 -8.083 32.903 1.00 80.06 265 GLY A CA 1
ATOM 2031 C C . GLY A 1 265 ? -69.554 -7.734 33.704 1.00 80.06 265 GLY A C 1
ATOM 2032 O O . GLY A 1 265 ? -70.412 -7.014 33.192 1.00 80.06 265 GLY A O 1
ATOM 2033 N N . LYS A 1 266 ? -69.698 -8.208 34.949 1.00 85.38 266 LYS A N 1
ATOM 2034 C CA . LYS A 1 266 ? -70.852 -7.909 35.810 1.00 85.38 266 LYS A CA 1
ATOM 2035 C C . LYS A 1 266 ? -70.575 -6.665 36.650 1.00 85.38 266 LYS A C 1
ATOM 2037 O O . LYS A 1 266 ? -69.539 -6.567 37.295 1.00 85.38 266 LYS A O 1
ATOM 2042 N N . VAL A 1 267 ? -71.513 -5.719 36.678 1.00 87.56 267 VAL A N 1
ATOM 2043 C CA . VAL A 1 267 ? -71.378 -4.501 37.492 1.00 87.56 267 VAL A CA 1
ATOM 2044 C C . VAL A 1 267 ? -71.507 -4.849 38.978 1.00 87.56 267 VAL A C 1
ATOM 2046 O O . VAL A 1 267 ? -72.549 -5.358 39.395 1.00 87.56 267 VAL A O 1
ATOM 2049 N N . ARG A 1 268 ? -70.462 -4.560 39.761 1.00 87.75 268 ARG A N 1
ATOM 2050 C CA . ARG A 1 268 ? -70.376 -4.791 41.216 1.00 87.75 268 ARG A CA 1
ATOM 2051 C C . ARG A 1 268 ? -69.941 -3.522 41.953 1.00 87.75 268 ARG A C 1
ATOM 2053 O O . ARG A 1 268 ? -69.422 -2.591 41.329 1.00 87.75 268 ARG A O 1
ATOM 2060 N N . SER A 1 269 ? -70.194 -3.445 43.261 1.00 90.44 269 SER A N 1
ATOM 2061 C CA . SER A 1 269 ? -69.664 -2.348 44.093 1.00 90.44 269 SER A CA 1
ATOM 2062 C C . SER A 1 269 ? -68.167 -2.520 44.366 1.00 90.44 269 SER A C 1
ATOM 2064 O O . SER A 1 269 ? -67.629 -3.624 44.259 1.00 90.44 269 SER A O 1
ATOM 2066 N N . ALA A 1 270 ? -67.486 -1.438 44.755 1.00 87.06 270 ALA A N 1
ATOM 2067 C CA . ALA A 1 270 ? -66.088 -1.512 45.185 1.00 87.06 270 ALA A CA 1
ATOM 2068 C C . ALA A 1 270 ? -65.880 -2.523 46.326 1.00 87.06 270 ALA A C 1
ATOM 2070 O O . ALA A 1 270 ? -64.935 -3.308 46.278 1.00 87.06 270 ALA A O 1
ATOM 2071 N N . ALA A 1 271 ? -66.802 -2.575 47.293 1.00 88.38 271 ALA A N 1
ATOM 2072 C CA . ALA A 1 271 ? -66.740 -3.525 48.402 1.00 88.38 271 ALA A CA 1
ATOM 2073 C C . ALA A 1 271 ? -66.804 -4.992 47.943 1.00 88.38 271 ALA A C 1
ATOM 2075 O O . ALA A 1 271 ? -66.050 -5.832 48.434 1.00 88.38 271 ALA A O 1
ATOM 2076 N N . GLU A 1 272 ? -67.668 -5.306 46.974 1.00 88.19 272 GLU A N 1
ATOM 2077 C CA . GLU A 1 272 ? -67.774 -6.652 46.395 1.00 88.19 272 GLU A CA 1
ATOM 2078 C C . GLU A 1 272 ? -66.505 -7.040 45.628 1.00 88.19 272 GLU A C 1
ATOM 2080 O O . GLU A 1 272 ? -66.029 -8.167 45.761 1.00 88.19 272 GLU A O 1
ATOM 2085 N N . MET A 1 273 ? -65.929 -6.103 44.868 1.00 87.56 273 MET A N 1
ATOM 2086 C CA . MET A 1 273 ? -64.693 -6.335 44.114 1.00 87.56 273 MET A CA 1
ATOM 2087 C C . MET A 1 273 ? -63.483 -6.548 45.036 1.00 87.56 273 MET A C 1
ATOM 2089 O O . MET A 1 273 ? -62.661 -7.424 44.775 1.00 87.56 273 MET A O 1
ATOM 2093 N N . ILE A 1 274 ? -63.387 -5.797 46.138 1.00 87.81 274 ILE A N 1
ATOM 2094 C CA . ILE A 1 274 ? -62.312 -5.945 47.132 1.00 87.81 274 ILE A CA 1
ATOM 2095 C C . ILE A 1 274 ? -62.434 -7.283 47.873 1.00 87.81 274 ILE A C 1
ATOM 2097 O O . ILE A 1 274 ? -61.432 -7.977 48.038 1.00 87.81 274 ILE A O 1
ATOM 2101 N N . ALA A 1 275 ? -63.646 -7.686 48.269 1.00 86.56 275 ALA A N 1
ATOM 2102 C CA . ALA A 1 275 ? -63.880 -8.974 48.931 1.00 86.56 275 ALA A CA 1
ATOM 2103 C C . ALA A 1 275 ? -63.530 -10.172 48.026 1.00 86.56 275 ALA A C 1
ATOM 2105 O O . ALA A 1 275 ? -62.933 -11.158 48.467 1.00 86.56 275 ALA A O 1
ATOM 2106 N N . GLU A 1 276 ? -63.877 -10.079 46.741 1.00 85.69 276 GLU A N 1
ATOM 2107 C CA . GLU A 1 276 ? -63.528 -11.090 45.744 1.00 85.69 276 GLU A CA 1
ATOM 2108 C C . GLU A 1 276 ? -62.015 -11.158 45.515 1.00 85.69 276 GLU A C 1
ATOM 2110 O O . GLU A 1 276 ? -61.448 -12.249 45.535 1.00 85.69 276 GLU A O 1
ATOM 2115 N N . ALA A 1 277 ? -61.344 -10.010 45.370 1.00 84.88 277 ALA A N 1
ATOM 2116 C CA . ALA A 1 277 ? -59.892 -9.952 45.215 1.00 84.88 277 ALA A CA 1
ATOM 2117 C C . ALA A 1 277 ? -59.159 -10.516 46.445 1.00 84.88 277 ALA A C 1
ATOM 2119 O O . ALA A 1 277 ? -58.234 -11.314 46.296 1.00 84.88 277 ALA A O 1
ATOM 2120 N N . ALA A 1 278 ? -59.609 -10.174 47.653 1.00 87.00 278 ALA A N 1
ATOM 2121 C CA . ALA A 1 278 ? -59.076 -10.717 48.900 1.00 87.00 278 ALA A CA 1
ATOM 2122 C C . ALA A 1 278 ? -59.142 -12.253 48.932 1.00 87.00 278 ALA A C 1
ATOM 2124 O O . ALA A 1 278 ? -58.149 -12.923 49.223 1.00 87.00 278 ALA A O 1
ATOM 2125 N N . THR A 1 279 ? -60.286 -12.817 48.537 1.00 85.25 279 THR A N 1
ATOM 2126 C CA . THR A 1 279 ? -60.484 -14.272 48.466 1.00 85.25 279 THR A CA 1
ATOM 2127 C C . THR A 1 279 ? -59.630 -14.912 47.369 1.00 85.25 279 THR A C 1
ATOM 2129 O O . THR A 1 279 ? -59.012 -15.950 47.595 1.00 85.25 279 THR A O 1
ATOM 2132 N N . ALA A 1 280 ? -59.560 -14.295 46.187 1.00 85.44 280 ALA A N 1
ATOM 2133 C CA . ALA A 1 280 ? -58.834 -14.829 45.036 1.00 85.44 280 ALA A CA 1
ATOM 2134 C C . ALA A 1 280 ? -57.313 -14.859 45.249 1.00 85.44 280 ALA A C 1
ATOM 2136 O O . ALA A 1 280 ? -56.650 -15.804 44.822 1.00 85.44 280 ALA A O 1
ATOM 2137 N N . PHE A 1 281 ? -56.760 -13.841 45.912 1.00 84.56 281 PHE A N 1
ATOM 2138 C CA . PHE A 1 281 ? -55.320 -13.722 46.151 1.00 84.56 281 PHE A CA 1
ATOM 2139 C C . PHE A 1 281 ? -54.888 -14.206 47.540 1.00 84.56 281 PHE A C 1
ATOM 2141 O O . PHE A 1 281 ? -53.692 -14.225 47.826 1.00 84.56 281 PHE A O 1
ATOM 2148 N N . GLY A 1 282 ? -55.832 -14.628 48.389 1.00 84.12 282 GLY A N 1
ATOM 2149 C CA . GLY A 1 282 ? -55.546 -15.071 49.753 1.00 84.12 282 GLY A CA 1
ATOM 2150 C C . GLY A 1 282 ? -54.929 -13.961 50.603 1.00 84.12 282 GLY A C 1
ATOM 2151 O O . GLY A 1 282 ? -54.011 -14.228 51.374 1.00 84.12 282 GLY A O 1
ATOM 2152 N N . VAL A 1 283 ? -55.392 -12.721 50.413 1.00 85.88 283 VAL A N 1
ATOM 2153 C CA . VAL A 1 283 ? -54.907 -11.521 51.109 1.00 85.88 283 VAL A CA 1
ATOM 2154 C C . VAL A 1 283 ? -56.045 -10.926 51.930 1.00 85.88 283 VAL A C 1
ATOM 2156 O O . VAL A 1 283 ? -57.193 -10.921 51.501 1.00 85.88 283 VAL A O 1
ATOM 2159 N N . SER A 1 284 ? -55.739 -10.409 53.113 1.00 84.94 284 SER A N 1
ATOM 2160 C CA . SER A 1 284 ? -56.708 -9.745 53.978 1.00 84.94 284 SER A CA 1
ATOM 2161 C C . SER A 1 284 ? -57.300 -8.488 53.320 1.00 84.94 284 SER A C 1
ATOM 2163 O O . SER A 1 284 ? -56.536 -7.632 52.863 1.00 84.94 284 SER A O 1
ATOM 2165 N N . PRO A 1 285 ? -58.639 -8.305 53.325 1.00 86.25 285 PRO A N 1
ATOM 2166 C CA . PRO A 1 285 ? -59.266 -7.092 52.799 1.00 86.25 285 PRO A CA 1
ATOM 2167 C C . PRO A 1 285 ? -58.749 -5.805 53.455 1.00 86.25 285 PRO A C 1
ATOM 2169 O O . PRO A 1 285 ? -58.659 -4.776 52.796 1.00 86.25 285 PRO A O 1
ATOM 2172 N N . LYS A 1 286 ? -58.342 -5.869 54.730 1.00 84.25 286 LYS A N 1
ATOM 2173 C CA . LYS A 1 286 ? -57.797 -4.726 55.486 1.00 84.25 286 LYS A CA 1
ATOM 2174 C C . LYS A 1 286 ? -56.439 -4.236 54.975 1.00 84.25 286 LYS A C 1
ATOM 2176 O O . LYS A 1 286 ? -55.998 -3.176 55.383 1.00 84.25 286 LYS A O 1
ATOM 2181 N N . VAL A 1 287 ? -55.756 -5.033 54.151 1.00 81.38 287 VAL A N 1
ATOM 2182 C CA . VAL A 1 287 ? -54.481 -4.671 53.507 1.00 81.38 287 VAL A CA 1
ATOM 2183 C C . VAL A 1 287 ? -54.724 -4.006 52.148 1.00 81.38 287 VAL A C 1
ATOM 2185 O O . VAL A 1 287 ? -53.859 -3.296 51.643 1.00 81.38 287 VAL A O 1
ATOM 2188 N N . ILE A 1 288 ? -55.882 -4.272 51.536 1.00 81.62 288 ILE A N 1
ATOM 2189 C CA . ILE A 1 288 ? -56.282 -3.712 50.238 1.00 81.62 288 ILE A CA 1
ATOM 2190 C C . ILE A 1 288 ? -56.877 -2.304 50.410 1.00 81.62 288 ILE A C 1
ATOM 2192 O O . ILE A 1 288 ? -56.742 -1.475 49.511 1.00 81.62 288 ILE A O 1
ATOM 2196 N N . LEU A 1 289 ? -57.548 -2.072 51.542 1.00 78.19 289 LEU A N 1
ATOM 2197 C CA . LEU A 1 289 ? -58.136 -0.799 51.972 1.00 78.19 289 LEU A CA 1
ATOM 2198 C C . LEU A 1 289 ? -57.086 0.149 52.563 1.00 78.19 289 LEU A C 1
ATOM 2200 O O . LEU A 1 289 ? -57.203 1.365 52.291 1.00 78.19 289 LEU A O 1
#

Mean predicted aligned error: 19.58 Å

pLDDT: mean 78.87, std 20.09, range [30.05, 97.56]

Secondary structure (DSSP, 8-state):
----------------------------PPPPHHHHHHHHHHHHHHHHHHHHHHHHHHHHHHHHHHHHHHHHHHHHHHHHHHHHHHHHHHHHHHHHHHHHHHHHHHHHHHS-HHHHHHHHHT-SSHHHHHHHHHHHHHHHHHHHHHHHHHHHHHHHHHHHHHHHHHHHHHHHHHHHHHHHHHHHHHHHHHHHHHHHHHHHHHHHHHHHS----------S---GGG---HHHHH-TTSS-HHHHHHHHHHSSSSTTT-EEE-TTS-EEEHHHHHHHHHHHHT--HHHH-